Protein AF-A0A256Z4S3-F1 (afdb_monomer_lite)

Foldseek 3Di:
DDDDDDDDPVVVVVVVVVVVVVVVVVVVPPDAAEDEAEAEDAAFKKKKKWKPDQFPDKDKDKDFPDPPFDKDKDWDSFDQDPVPGGTIMIIIHGNDAGKMKMKMKGFFQAKMKMWIWIQDPDDDCVRLDPPWDDDPRIITSDDIDIDGGGIHIYIYMYGYDYDPDPDPPLQDFDPVLNVVLCVLLVVLVVVLVVLVVVQVVCCVVPPDDPVSVVVSVVSVVVSVVVSVVSSCCRRPPVRPPD

pLDDT: mean 81.29, std 15.09, range [33.88, 95.38]

Sequence (242 aa):
MVGELGVRVTRKRSKQRKGFIRELRKRLIAKPHSTLITFDVAEGDIFIIYIRPVLERVSVDCKPLVRGNPYDLSISTNYTDNFYGETTVIWMKPGAQGKYNLTITFETNEAWDYILGVYSRNVNMSLYGKNAKVYGRFIELQRPYTRTSGNWTINIVLDSHGEPLPAFVINLPTPLNSVLLATVTGLVTYFNIFILLDTYFKNLKETVSNKRWLFCGITMLASALMIYELYIFTVFTLSGGG

Secondary structure (DSSP, 8-state):
------SHHHHHHHHHHHHHHHHHHHHHH---EEEEEEEEEETT-EEEEEEESPPSSEEEEEEESSTT--EEEEEEEEEEETTTEEEEEEEEEESSSEEEEEEEEEEESS-EEEEEEEE-SS--HHHH-TT-EEETTEEEEEEEEEE-SEEEEEEEEEEEEPPP-------PPPHHHHHHHHHHHHHHHHHHHHHHHHHHHHHHHS---HHHHHHHHHHHHHHHHHHHHHHHIIIIISTT--

Structure (mmCIF, N/CA/C/O backbone):
data_AF-A0A256Z4S3-F1
#
_entry.id   AF-A0A256Z4S3-F1
#
loop_
_atom_site.group_PDB
_atom_site.id
_atom_site.type_symbol
_atom_site.label_atom_id
_atom_site.label_alt_id
_atom_site.label_comp_id
_atom_site.label_asym_id
_atom_site.label_entity_id
_atom_site.label_seq_id
_atom_site.pdbx_PDB_ins_code
_atom_site.Cartn_x
_atom_site.Cartn_y
_atom_site.Cartn_z
_atom_site.occupancy
_atom_site.B_iso_or_equiv
_atom_site.auth_seq_id
_atom_site.auth_comp_id
_atom_site.auth_asym_id
_atom_site.auth_atom_id
_atom_site.pdbx_PDB_model_num
ATOM 1 N N . MET A 1 1 ? 65.434 -22.667 -60.255 1.00 38.25 1 MET A N 1
ATOM 2 C CA . MET A 1 1 ? 65.457 -21.993 -58.939 1.00 38.25 1 MET A CA 1
ATOM 3 C C . MET A 1 1 ? 64.134 -21.279 -58.759 1.00 38.25 1 MET A C 1
ATOM 5 O O . MET A 1 1 ? 63.730 -20.530 -59.634 1.00 38.25 1 MET A O 1
ATOM 9 N N . VAL A 1 2 ? 63.430 -21.649 -57.695 1.00 43.66 2 VAL A N 1
ATOM 10 C CA . VAL A 1 2 ? 62.051 -21.275 -57.366 1.00 43.66 2 VAL A CA 1
ATOM 11 C C . VAL A 1 2 ? 62.085 -20.150 -56.337 1.00 43.66 2 VAL A C 1
ATOM 13 O O . VAL A 1 2 ? 62.883 -20.227 -55.408 1.00 43.66 2 VAL A O 1
ATOM 16 N N . GLY A 1 3 ? 61.169 -19.186 -56.443 1.00 40.28 3 GLY A N 1
ATOM 17 C CA . GLY A 1 3 ? 60.733 -18.404 -55.286 1.00 40.28 3 GLY A CA 1
ATOM 18 C C . GLY A 1 3 ? 60.339 -16.971 -55.612 1.00 40.28 3 GLY A C 1
ATOM 19 O O . GLY A 1 3 ? 61.207 -16.154 -55.862 1.00 40.28 3 GLY A O 1
ATOM 20 N N . GLU A 1 4 ? 59.034 -16.683 -55.585 1.00 45.97 4 GLU A N 1
ATOM 21 C CA . GLU A 1 4 ? 58.428 -15.651 -54.722 1.00 45.97 4 GLU A CA 1
ATOM 22 C C . GLU A 1 4 ? 56.942 -15.463 -55.081 1.00 45.97 4 GLU A C 1
ATOM 24 O O . GLU A 1 4 ? 56.540 -14.618 -55.874 1.00 45.97 4 GLU A O 1
ATOM 29 N N . LEU A 1 5 ? 56.086 -16.284 -54.470 1.00 50.25 5 LEU A N 1
ATOM 30 C CA . LEU A 1 5 ? 54.630 -16.151 -54.535 1.00 50.25 5 LEU A CA 1
ATOM 31 C C . LEU A 1 5 ? 54.080 -16.514 -53.154 1.00 50.25 5 LEU A C 1
ATOM 33 O O . LEU A 1 5 ? 53.706 -17.652 -52.897 1.00 50.25 5 LEU A O 1
ATOM 37 N N . GLY A 1 6 ? 54.118 -15.570 -52.207 1.00 53.06 6 GLY A N 1
ATOM 38 C CA . GLY A 1 6 ? 53.813 -15.953 -50.826 1.00 53.06 6 GLY A CA 1
ATOM 39 C C . GLY A 1 6 ? 53.693 -14.862 -49.772 1.00 53.06 6 GLY A C 1
ATOM 40 O O . GLY A 1 6 ? 54.102 -15.114 -48.651 1.00 53.06 6 GLY A O 1
ATOM 41 N N . VAL A 1 7 ? 53.151 -13.664 -50.048 1.00 51.06 7 VAL A N 1
ATOM 42 C CA . VAL A 1 7 ? 52.969 -12.664 -48.957 1.00 51.06 7 VAL A CA 1
ATOM 43 C C . VAL A 1 7 ? 51.623 -11.911 -48.961 1.00 51.06 7 VAL A C 1
ATOM 45 O O . VAL A 1 7 ? 51.269 -11.256 -47.981 1.00 51.06 7 VAL A O 1
ATOM 48 N N . ARG A 1 8 ? 50.772 -12.023 -49.993 1.00 47.19 8 ARG A N 1
ATOM 49 C CA . ARG A 1 8 ? 49.520 -11.224 -50.044 1.00 47.19 8 ARG A CA 1
ATOM 50 C C . ARG A 1 8 ? 48.314 -11.795 -49.284 1.00 47.19 8 ARG A C 1
ATOM 52 O O . ARG A 1 8 ? 47.401 -11.032 -48.969 1.00 47.19 8 ARG A O 1
ATOM 59 N N . VAL A 1 9 ? 48.293 -13.083 -48.939 1.00 49.56 9 VAL A N 1
ATOM 60 C CA . VAL A 1 9 ? 47.096 -13.735 -48.357 1.00 49.56 9 VAL A CA 1
ATOM 61 C C . VAL A 1 9 ? 46.969 -13.514 -46.837 1.00 49.56 9 VAL A C 1
ATOM 63 O O . VAL A 1 9 ? 45.863 -13.400 -46.303 1.00 49.56 9 VAL A O 1
ATOM 66 N N . THR A 1 10 ? 48.078 -13.349 -46.116 1.00 48.66 10 THR A N 1
ATOM 67 C CA . THR A 1 10 ? 48.110 -13.238 -44.643 1.00 48.66 10 THR A CA 1
ATOM 68 C C . THR A 1 10 ? 47.669 -11.871 -44.106 1.00 48.66 10 THR A C 1
ATOM 70 O O . THR A 1 10 ? 47.029 -11.795 -43.052 1.00 48.66 10 THR A O 1
ATOM 73 N N . ARG A 1 11 ? 47.914 -10.774 -44.839 1.00 50.69 11 ARG A N 1
ATOM 74 C CA . ARG A 1 11 ? 47.519 -9.415 -44.402 1.00 50.69 11 ARG A CA 1
ATOM 75 C C . ARG A 1 11 ? 46.000 -9.209 -44.349 1.00 50.69 11 ARG A C 1
ATOM 77 O O . ARG A 1 11 ? 45.520 -8.513 -43.454 1.00 50.69 11 ARG A O 1
ATOM 84 N N . LYS A 1 12 ? 45.234 -9.829 -45.255 1.00 51.22 12 LYS A N 1
ATOM 85 C CA . LYS A 1 12 ? 43.767 -9.666 -45.322 1.00 51.22 12 LYS A CA 1
ATOM 86 C C . LYS A 1 12 ? 43.062 -10.351 -44.140 1.00 51.22 12 LYS A C 1
ATOM 88 O O . LYS A 1 12 ? 42.241 -9.720 -43.478 1.00 51.22 12 LYS A O 1
ATOM 93 N N . ARG A 1 13 ? 43.473 -11.581 -43.791 1.00 52.59 13 ARG A N 1
ATOM 94 C CA . ARG A 1 13 ? 42.959 -12.323 -42.617 1.00 52.59 13 ARG A CA 1
ATOM 95 C C . ARG A 1 13 ? 43.279 -11.633 -41.287 1.00 52.59 13 ARG A C 1
ATOM 97 O O . ARG A 1 13 ? 42.427 -11.584 -40.406 1.00 52.59 13 ARG A O 1
ATOM 104 N N . SER A 1 14 ? 44.472 -11.049 -41.156 1.00 55.06 14 SER A N 1
ATOM 105 C CA . SER A 1 14 ? 44.891 -10.288 -39.965 1.00 55.06 14 SER A CA 1
ATOM 106 C C . SER A 1 14 ? 44.007 -9.058 -39.709 1.00 55.06 14 SER A C 1
ATOM 108 O O . SER A 1 14 ? 43.565 -8.823 -38.583 1.00 55.06 14 SER A O 1
ATOM 110 N N . LYS A 1 15 ? 43.677 -8.303 -40.764 1.00 57.69 15 LYS A N 1
ATOM 111 C CA . LYS A 1 15 ? 42.831 -7.103 -40.666 1.00 57.69 15 LYS A CA 1
ATOM 112 C C . LYS A 1 15 ? 41.382 -7.451 -40.301 1.00 57.69 15 LYS A C 1
ATOM 114 O O . LYS A 1 15 ? 40.785 -6.776 -39.467 1.00 57.69 15 LYS A O 1
ATOM 119 N N . GLN A 1 16 ? 40.856 -8.544 -40.858 1.00 58.44 16 GLN A N 1
ATOM 120 C CA . GLN A 1 16 ? 39.498 -9.025 -40.589 1.00 58.44 16 GLN A CA 1
ATOM 121 C C . GLN A 1 16 ? 39.345 -9.560 -39.151 1.00 58.44 16 GLN A C 1
ATOM 123 O O . GLN A 1 16 ? 38.388 -9.206 -38.465 1.00 58.44 16 GLN A O 1
ATOM 128 N N . ARG A 1 17 ? 40.338 -10.309 -38.639 1.00 58.09 17 ARG A N 1
ATOM 129 C CA . ARG A 1 17 ? 40.376 -10.761 -37.232 1.00 58.09 17 ARG A CA 1
ATOM 130 C C . ARG A 1 17 ? 40.458 -9.597 -36.243 1.00 58.09 17 ARG A C 1
ATOM 132 O O . ARG A 1 17 ? 39.761 -9.609 -35.235 1.00 58.09 17 ARG A O 1
ATOM 139 N N . LYS A 1 18 ? 41.273 -8.576 -36.534 1.00 63.59 18 LYS A N 1
ATOM 140 C CA . LYS A 1 18 ? 41.374 -7.373 -35.688 1.00 63.59 18 LYS A CA 1
ATOM 141 C C . LYS A 1 18 ? 40.072 -6.568 -35.663 1.00 63.59 18 LYS A C 1
ATOM 143 O O . LYS A 1 18 ? 39.711 -6.063 -34.606 1.00 63.59 18 LYS A O 1
ATOM 148 N N . GLY A 1 19 ? 39.358 -6.483 -36.788 1.00 65.69 19 GLY A N 1
ATOM 149 C CA . GLY A 1 19 ? 38.029 -5.864 -36.853 1.00 65.69 19 GLY A CA 1
ATOM 150 C C . GLY A 1 19 ? 36.999 -6.608 -36.002 1.00 65.69 19 GLY A C 1
ATOM 151 O O . GLY A 1 19 ? 36.326 -5.992 -35.184 1.00 65.69 19 GLY A O 1
ATOM 152 N N . PHE A 1 20 ? 36.953 -7.938 -36.114 1.00 64.31 20 PHE A N 1
ATOM 153 C CA . PHE A 1 20 ? 36.036 -8.782 -35.342 1.00 64.31 20 PHE A CA 1
ATOM 154 C C . PHE A 1 20 ? 36.298 -8.720 -33.829 1.00 64.31 20 PHE A C 1
ATOM 156 O O . PHE A 1 20 ? 35.367 -8.548 -33.049 1.00 64.31 20 PHE A O 1
ATOM 163 N N . ILE A 1 21 ? 37.568 -8.770 -33.409 1.00 65.12 21 ILE A N 1
ATOM 164 C CA . ILE A 1 21 ? 37.949 -8.630 -31.994 1.00 65.12 21 ILE A CA 1
ATOM 165 C C . ILE A 1 21 ? 37.588 -7.239 -31.468 1.00 65.12 21 ILE A C 1
ATOM 167 O O . ILE A 1 21 ? 37.118 -7.120 -30.342 1.00 65.12 21 ILE A O 1
ATOM 171 N N . ARG A 1 22 ? 37.771 -6.181 -32.268 1.00 61.91 22 ARG A N 1
ATOM 172 C CA . ARG A 1 22 ? 37.401 -4.815 -31.872 1.00 61.91 22 ARG A CA 1
ATOM 173 C C . ARG A 1 22 ? 35.891 -4.672 -31.679 1.00 61.91 22 ARG A C 1
ATOM 175 O O . ARG A 1 22 ? 35.484 -4.012 -30.729 1.00 61.91 22 ARG A O 1
ATOM 182 N N . GLU A 1 23 ? 35.084 -5.331 -32.505 1.00 61.38 23 GLU A N 1
ATOM 183 C CA . GLU A 1 23 ? 33.622 -5.280 -32.404 1.00 61.38 23 GLU A CA 1
ATOM 184 C C . GLU A 1 23 ? 33.067 -6.158 -31.279 1.00 61.38 23 GLU A C 1
ATOM 186 O O . GLU A 1 23 ? 32.179 -5.722 -30.550 1.00 61.38 23 GLU A O 1
ATOM 191 N N . LEU A 1 24 ? 33.669 -7.325 -31.033 1.00 55.56 24 LEU A N 1
ATOM 192 C CA . LEU A 1 24 ? 33.437 -8.108 -29.814 1.00 55.56 24 LEU A CA 1
ATOM 193 C C . LEU A 1 24 ? 33.784 -7.303 -28.562 1.00 55.56 24 LEU A C 1
ATOM 195 O O . LEU A 1 24 ? 33.016 -7.295 -27.608 1.00 55.56 24 LEU A O 1
ATOM 199 N N . ARG A 1 25 ? 34.906 -6.575 -28.577 1.00 52.75 25 ARG A N 1
ATOM 200 C CA . ARG A 1 25 ? 35.316 -5.725 -27.455 1.00 52.75 25 ARG A CA 1
ATOM 201 C C . ARG A 1 25 ? 34.355 -4.558 -27.243 1.00 52.75 25 ARG A C 1
ATOM 203 O O . ARG A 1 25 ? 34.074 -4.234 -26.101 1.00 52.75 25 ARG A O 1
ATOM 210 N N . LYS A 1 26 ? 33.820 -3.949 -28.306 1.00 55.88 26 LYS A N 1
ATOM 211 C CA . LYS A 1 26 ? 32.769 -2.923 -28.182 1.00 55.88 26 LYS A CA 1
ATOM 212 C C . LYS A 1 26 ? 31.473 -3.493 -27.605 1.00 55.88 26 LYS A C 1
ATOM 214 O O . LYS A 1 26 ? 30.891 -2.852 -26.741 1.00 55.88 26 LYS A O 1
ATOM 219 N N . ARG A 1 27 ? 31.056 -4.694 -28.025 1.00 53.19 27 ARG A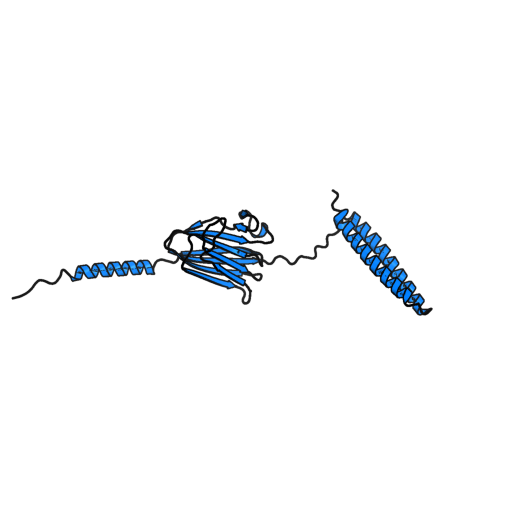 N 1
ATOM 220 C CA . ARG A 1 27 ? 29.878 -5.382 -27.462 1.00 53.19 27 ARG A CA 1
ATOM 221 C C . ARG A 1 27 ? 30.080 -5.791 -25.998 1.00 53.19 27 ARG A C 1
ATOM 223 O O . ARG A 1 27 ? 29.159 -5.662 -25.211 1.00 53.19 27 ARG A O 1
ATOM 230 N N . LEU A 1 28 ? 31.292 -6.206 -25.622 1.00 51.59 28 LEU A N 1
ATOM 231 C CA . LEU A 1 28 ? 31.665 -6.553 -24.242 1.00 51.59 28 LEU A CA 1
ATOM 232 C C . LEU A 1 28 ? 31.891 -5.330 -23.328 1.00 51.59 28 LEU A C 1
ATOM 234 O O . LEU A 1 28 ? 31.880 -5.485 -22.113 1.00 51.59 28 LEU A O 1
ATOM 238 N N . ILE A 1 29 ? 32.122 -4.134 -23.888 1.00 48.72 29 ILE A N 1
ATOM 239 C CA . ILE A 1 29 ? 32.370 -2.881 -23.140 1.00 48.72 29 ILE A CA 1
ATOM 240 C C . ILE A 1 29 ? 31.141 -1.954 -23.137 1.00 48.72 29 ILE A C 1
ATOM 242 O O . ILE A 1 29 ? 31.159 -0.923 -22.465 1.00 48.72 29 ILE A O 1
ATOM 246 N N . ALA A 1 30 ? 30.056 -2.297 -23.839 1.00 49.00 30 ALA A N 1
ATOM 247 C CA . ALA A 1 30 ? 28.799 -1.567 -23.717 1.00 49.00 30 ALA A CA 1
ATOM 248 C C . ALA A 1 30 ? 28.339 -1.625 -22.251 1.00 49.00 30 ALA A C 1
ATOM 250 O O . ALA A 1 30 ? 27.893 -2.664 -21.766 1.00 49.00 30 ALA A O 1
ATOM 251 N N . LYS A 1 31 ? 28.535 -0.521 -21.516 1.00 49.44 31 LYS A N 1
ATOM 252 C CA . LYS A 1 31 ? 28.104 -0.417 -20.123 1.00 49.44 31 LYS A CA 1
ATOM 253 C C . LYS A 1 31 ? 26.581 -0.565 -20.104 1.00 49.44 31 LYS A C 1
ATOM 255 O O . LYS A 1 31 ? 25.926 0.175 -20.838 1.00 49.44 31 LYS A O 1
ATOM 260 N N . PRO A 1 32 ? 26.023 -1.480 -19.296 1.00 59.81 32 PRO A N 1
ATOM 261 C CA . PRO A 1 32 ? 24.581 -1.575 -19.147 1.00 59.81 32 PRO A CA 1
ATOM 262 C C . PRO A 1 32 ? 24.054 -0.241 -18.625 1.00 59.81 32 PRO A C 1
ATOM 264 O O . PRO A 1 32 ? 24.660 0.381 -17.745 1.00 59.81 32 PRO A O 1
ATOM 267 N N . HIS A 1 33 ? 22.943 0.214 -19.190 1.00 70.19 33 HIS A N 1
ATOM 268 C CA . HIS A 1 33 ? 22.301 1.425 -18.718 1.00 70.19 33 HIS A CA 1
ATOM 269 C C . HIS A 1 33 ? 21.583 1.108 -17.405 1.00 70.19 33 HIS A C 1
ATOM 271 O O . HIS A 1 33 ? 20.642 0.314 -17.388 1.00 70.19 33 HIS A O 1
ATOM 277 N N . SER A 1 34 ? 22.039 1.708 -16.304 1.00 69.31 34 SER A N 1
ATOM 278 C CA . SER A 1 34 ? 21.426 1.550 -14.987 1.00 69.31 34 SER A CA 1
ATOM 279 C C . SER A 1 34 ? 20.710 2.823 -14.550 1.00 69.31 34 SER A C 1
ATOM 281 O O . SER A 1 34 ? 21.240 3.926 -14.673 1.00 69.31 34 SER A O 1
ATOM 283 N N . THR A 1 35 ? 19.487 2.675 -14.044 1.00 75.25 35 THR A N 1
ATOM 284 C CA . THR A 1 35 ? 18.714 3.777 -13.451 1.00 75.25 35 THR A CA 1
ATOM 285 C C . THR A 1 35 ? 18.268 3.362 -12.056 1.00 75.25 35 THR A C 1
ATOM 287 O O . THR A 1 35 ? 17.772 2.251 -11.898 1.00 75.25 35 THR A O 1
ATOM 290 N N . LEU A 1 36 ? 18.461 4.227 -11.057 1.00 78.56 36 LEU A N 1
ATOM 291 C CA . LEU A 1 36 ? 17.935 4.050 -9.701 1.00 78.56 36 LEU A CA 1
ATOM 292 C C . LEU A 1 36 ? 16.856 5.106 -9.454 1.00 78.56 36 LEU A C 1
ATOM 294 O O . LEU A 1 36 ? 17.125 6.293 -9.633 1.00 78.56 36 LEU A O 1
ATOM 298 N N . ILE A 1 37 ? 15.659 4.679 -9.058 1.00 84.44 37 ILE A N 1
ATOM 299 C CA . ILE A 1 37 ? 14.522 5.563 -8.773 1.00 84.44 37 ILE A CA 1
ATOM 300 C C . ILE A 1 37 ? 13.889 5.141 -7.449 1.00 84.44 37 ILE A C 1
ATOM 302 O O . ILE A 1 37 ? 13.834 3.951 -7.155 1.00 84.44 37 ILE A O 1
ATOM 306 N N . THR A 1 38 ? 13.405 6.098 -6.664 1.00 86.88 38 THR A N 1
ATOM 307 C CA . THR A 1 38 ? 12.719 5.834 -5.394 1.00 86.88 38 THR A CA 1
ATOM 308 C C . THR A 1 38 ? 11.308 6.405 -5.447 1.00 86.88 38 THR A C 1
ATOM 310 O O . THR A 1 38 ? 11.141 7.539 -5.895 1.00 86.88 38 THR A O 1
ATOM 313 N N . PHE A 1 39 ? 10.317 5.641 -4.984 1.00 88.69 39 PHE A N 1
ATOM 314 C CA . PHE A 1 39 ? 8.921 6.072 -4.882 1.00 88.69 39 PHE A CA 1
ATOM 315 C C . PHE A 1 39 ? 8.319 5.693 -3.535 1.00 88.69 39 PHE A C 1
ATOM 317 O O . PHE A 1 39 ? 8.564 4.597 -3.034 1.00 88.69 39 PHE A O 1
ATOM 324 N N . ASP A 1 40 ? 7.482 6.579 -3.006 1.00 88.88 40 ASP A N 1
ATOM 325 C CA . ASP A 1 40 ? 6.620 6.292 -1.866 1.00 88.88 40 ASP A CA 1
ATOM 326 C C . ASP A 1 40 ? 5.340 5.598 -2.347 1.00 88.88 40 ASP A C 1
ATOM 328 O O . ASP A 1 40 ? 4.717 6.023 -3.325 1.00 88.88 40 ASP A O 1
ATOM 332 N N . VAL A 1 41 ? 4.959 4.509 -1.678 1.00 89.25 41 VAL A N 1
ATOM 333 C CA . VAL A 1 41 ? 3.769 3.705 -2.001 1.00 89.25 41 VAL A CA 1
ATOM 334 C C . VAL A 1 41 ? 3.039 3.336 -0.714 1.00 89.25 41 VAL A C 1
ATOM 336 O O . VAL A 1 41 ? 3.670 3.121 0.317 1.00 89.25 41 VAL A O 1
ATOM 339 N N . ALA A 1 42 ? 1.708 3.282 -0.737 1.00 87.81 42 ALA A N 1
ATOM 340 C CA . ALA A 1 42 ? 0.954 2.803 0.417 1.00 87.81 42 ALA A CA 1
ATOM 341 C C . ALA A 1 42 ? 1.004 1.269 0.514 1.00 87.81 42 ALA A C 1
ATOM 343 O O . ALA A 1 42 ? 1.025 0.556 -0.491 1.00 87.81 42 ALA A O 1
ATOM 344 N N . GLU A 1 43 ? 0.995 0.746 1.735 1.00 87.31 43 GLU A N 1
ATOM 345 C CA . GLU A 1 43 ? 0.889 -0.686 1.994 1.00 87.31 43 GLU A CA 1
ATOM 346 C C . GLU A 1 43 ? -0.377 -1.258 1.338 1.00 87.31 43 GLU A C 1
ATOM 348 O O . GLU A 1 43 ? -1.487 -0.771 1.543 1.00 87.31 43 GLU A O 1
ATOM 353 N 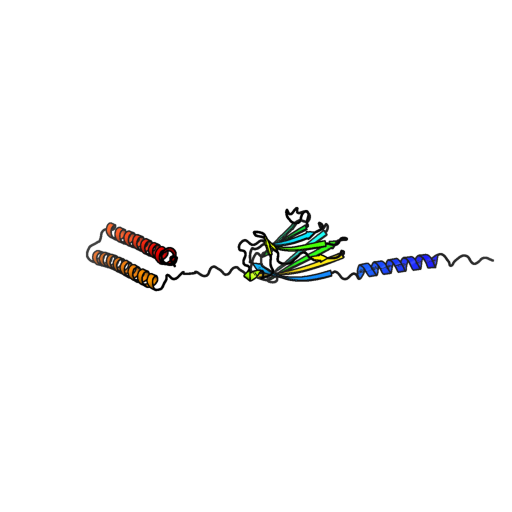N . GLY A 1 44 ? -0.210 -2.310 0.533 1.00 85.56 44 GLY A N 1
ATOM 354 C CA . GLY A 1 44 ? -1.313 -2.960 -0.170 1.00 85.56 44 GLY A CA 1
ATOM 355 C C . GLY A 1 44 ? -1.753 -2.294 -1.480 1.00 85.56 44 GLY A C 1
ATOM 356 O O . GLY A 1 44 ? -2.556 -2.903 -2.198 1.00 85.56 44 GLY A O 1
ATOM 357 N N . ASP A 1 45 ? -1.215 -1.125 -1.832 1.00 91.25 45 ASP A N 1
ATOM 358 C CA . ASP A 1 45 ? -1.381 -0.546 -3.166 1.00 91.25 45 ASP A CA 1
ATOM 359 C C . ASP A 1 45 ? -0.504 -1.279 -4.194 1.00 91.25 45 ASP A C 1
ATOM 361 O O . ASP A 1 45 ? 0.519 -1.889 -3.871 1.00 91.25 45 ASP A O 1
ATOM 365 N N . ILE A 1 46 ? -0.927 -1.257 -5.460 1.00 93.62 46 ILE A N 1
ATOM 366 C CA . ILE A 1 46 ? -0.246 -1.989 -6.536 1.00 93.62 46 ILE A CA 1
ATOM 367 C C . ILE A 1 46 ? 0.586 -1.003 -7.343 1.00 93.62 46 ILE A C 1
ATOM 369 O O . ILE A 1 46 ? 0.044 -0.194 -8.098 1.00 93.62 46 ILE A O 1
ATOM 373 N N . PHE A 1 47 ? 1.905 -1.101 -7.227 1.00 94.06 47 PHE A N 1
ATOM 374 C CA . PHE A 1 47 ? 2.827 -0.417 -8.119 1.00 94.06 47 PHE A CA 1
ATOM 375 C C . PHE A 1 47 ? 2.842 -1.112 -9.479 1.00 94.06 47 PHE A C 1
ATOM 377 O O . PHE A 1 47 ? 2.903 -2.341 -9.567 1.00 94.06 47 PHE A O 1
ATOM 384 N N . ILE A 1 48 ? 2.773 -0.324 -10.547 1.00 93.25 48 ILE A N 1
ATOM 385 C CA . ILE A 1 48 ? 2.675 -0.825 -11.912 1.00 93.25 48 ILE A CA 1
ATOM 386 C C . ILE A 1 48 ? 3.628 -0.084 -12.841 1.00 93.25 48 ILE A C 1
ATOM 388 O O . ILE A 1 48 ? 3.802 1.136 -12.766 1.00 93.25 48 ILE A O 1
ATOM 392 N N . ILE A 1 49 ? 4.227 -0.852 -13.743 1.00 93.00 49 ILE A N 1
ATOM 393 C CA . ILE A 1 49 ? 5.106 -0.360 -14.794 1.00 93.00 49 ILE A CA 1
ATOM 394 C C . ILE A 1 49 ? 4.563 -0.853 -16.121 1.00 93.00 49 ILE A C 1
ATOM 396 O O . ILE A 1 49 ? 4.445 -2.061 -16.318 1.00 93.00 49 ILE A O 1
ATOM 400 N N . TYR A 1 50 ? 4.285 0.076 -17.026 1.00 92.25 50 TYR A N 1
ATOM 401 C CA . TYR A 1 50 ? 3.971 -0.215 -18.420 1.00 92.25 50 TYR A CA 1
ATOM 402 C C . TYR A 1 50 ? 5.209 0.065 -19.262 1.00 92.25 50 TYR A C 1
ATOM 404 O O . TYR A 1 50 ? 5.779 1.146 -19.133 1.00 92.25 50 TYR A O 1
ATOM 412 N N . ILE A 1 51 ? 5.627 -0.877 -20.106 1.00 92.00 51 ILE A N 1
ATOM 413 C CA . ILE A 1 51 ? 6.773 -0.734 -21.015 1.00 92.00 51 ILE A CA 1
ATOM 414 C C . ILE A 1 51 ? 6.338 -1.046 -22.446 1.00 92.00 51 ILE A C 1
ATOM 416 O O . ILE A 1 51 ? 5.708 -2.076 -22.704 1.00 92.00 51 ILE A O 1
ATOM 420 N N . ARG A 1 52 ? 6.674 -0.163 -23.385 1.00 90.62 52 ARG A N 1
ATOM 421 C CA . ARG A 1 52 ? 6.371 -0.311 -24.812 1.00 90.62 52 ARG A CA 1
ATOM 422 C C . ARG A 1 52 ? 7.643 -0.093 -25.641 1.00 90.62 52 ARG A C 1
ATOM 424 O O . ARG A 1 52 ? 8.354 0.861 -25.348 1.00 90.62 52 ARG A O 1
ATOM 431 N N . PRO A 1 53 ? 7.930 -0.892 -26.683 1.00 90.62 53 PRO A N 1
ATOM 432 C CA . PRO A 1 53 ? 7.152 -2.031 -27.187 1.00 90.62 53 PRO A CA 1
ATOM 433 C C . PRO A 1 53 ? 7.181 -3.248 -26.249 1.00 90.62 53 PRO A C 1
ATOM 435 O O . PRO A 1 53 ? 7.875 -3.243 -25.233 1.00 90.62 53 PRO A O 1
ATOM 438 N N . VAL A 1 54 ? 6.393 -4.277 -26.585 1.00 91.94 54 VAL A N 1
ATOM 439 C CA . VAL A 1 54 ? 6.392 -5.570 -25.884 1.00 91.94 54 VAL A CA 1
ATOM 440 C C . VAL A 1 54 ? 7.811 -6.137 -25.843 1.00 91.94 54 VAL A C 1
ATOM 442 O O . VAL A 1 54 ? 8.486 -6.249 -26.864 1.00 91.94 54 VAL A O 1
ATOM 445 N N . LEU A 1 55 ? 8.260 -6.494 -24.643 1.00 91.12 55 LEU A N 1
ATOM 446 C CA . LEU A 1 55 ? 9.583 -7.043 -24.401 1.00 91.12 55 LEU A CA 1
ATOM 447 C C . LEU A 1 55 ? 9.541 -8.573 -24.439 1.00 91.12 55 LEU A C 1
ATOM 449 O O . LEU A 1 55 ? 8.752 -9.207 -23.741 1.00 91.12 55 LEU A O 1
ATOM 453 N N . GLU A 1 56 ? 10.445 -9.177 -25.209 1.00 85.50 56 GLU A N 1
ATOM 454 C CA . GLU A 1 56 ? 10.538 -10.639 -25.318 1.00 85.50 56 GLU A CA 1
ATOM 455 C C . GLU A 1 56 ? 11.245 -11.281 -24.117 1.00 85.50 56 GLU A C 1
ATOM 457 O O . GLU A 1 56 ? 10.911 -12.391 -23.702 1.00 85.50 56 GLU A O 1
ATOM 462 N N . ARG A 1 57 ? 12.263 -10.602 -23.573 1.00 88.62 57 ARG A N 1
ATOM 463 C CA . ARG A 1 57 ? 13.136 -11.122 -22.513 1.00 88.62 57 ARG A CA 1
ATOM 464 C C . ARG A 1 57 ? 13.259 -10.111 -21.386 1.00 88.62 57 ARG A C 1
ATOM 466 O O . ARG A 1 57 ? 14.153 -9.268 -21.390 1.00 88.62 57 ARG A O 1
ATOM 473 N N . VAL A 1 58 ? 12.360 -10.232 -20.418 1.00 92.44 58 VAL A N 1
ATOM 474 C CA . VAL A 1 58 ? 12.395 -9.486 -19.159 1.00 92.44 58 VAL A CA 1
ATOM 475 C C . VAL A 1 58 ? 12.674 -10.442 -18.011 1.00 92.44 58 VAL A C 1
ATOM 477 O O . VAL A 1 58 ? 12.064 -11.503 -17.904 1.00 92.44 58 VAL A O 1
ATOM 480 N N . SER A 1 59 ? 13.560 -10.022 -17.118 1.00 93.75 59 SER A N 1
ATOM 481 C CA . SER A 1 59 ? 13.721 -10.602 -15.793 1.00 93.75 59 SER A CA 1
ATOM 482 C C . SER A 1 59 ? 13.362 -9.548 -14.757 1.00 93.75 59 SER A C 1
ATOM 484 O O . SER A 1 59 ? 13.818 -8.408 -14.836 1.00 93.75 59 SER A O 1
ATOM 486 N N . VAL A 1 60 ? 12.558 -9.938 -13.773 1.00 94.25 60 VAL A N 1
ATOM 487 C CA . VAL A 1 60 ? 12.169 -9.076 -12.657 1.00 94.25 60 VAL A CA 1
ATOM 488 C C . VAL A 1 60 ? 12.476 -9.799 -11.360 1.00 94.25 60 VAL A C 1
ATOM 490 O O . VAL A 1 60 ? 12.106 -10.956 -11.191 1.00 94.25 60 VAL A O 1
ATOM 493 N N . ASP A 1 61 ? 13.156 -9.108 -10.458 1.00 94.25 61 ASP A N 1
ATOM 494 C CA . ASP A 1 61 ? 13.479 -9.578 -9.117 1.00 94.25 61 ASP A CA 1
ATOM 495 C C . ASP A 1 61 ? 13.029 -8.526 -8.106 1.00 94.25 61 ASP A C 1
ATOM 497 O O . ASP A 1 61 ? 13.169 -7.327 -8.343 1.00 94.25 61 ASP A O 1
ATOM 501 N N . CYS A 1 62 ? 12.495 -8.966 -6.973 1.00 92.06 62 CYS A N 1
ATOM 502 C CA . CYS A 1 62 ? 12.107 -8.085 -5.881 1.00 92.06 62 CYS A CA 1
ATOM 503 C C . CYS A 1 62 ? 12.739 -8.587 -4.588 1.00 92.06 62 CYS A C 1
ATOM 505 O O . CYS A 1 62 ? 12.549 -9.734 -4.177 1.00 92.06 62 CYS A O 1
ATOM 507 N N . LYS A 1 63 ? 13.487 -7.709 -3.924 1.00 92.75 63 LYS A N 1
ATOM 508 C CA . LYS A 1 63 ? 14.128 -8.003 -2.645 1.00 92.75 63 LYS A CA 1
ATOM 509 C C . LYS A 1 63 ? 13.634 -7.032 -1.582 1.00 92.75 63 LYS A C 1
ATOM 511 O O . LYS A 1 63 ? 13.986 -5.850 -1.644 1.00 92.75 63 LYS A O 1
ATOM 516 N N . PRO A 1 64 ? 12.854 -7.496 -0.591 1.00 90.62 64 PRO A N 1
ATOM 517 C CA . PRO A 1 64 ? 12.567 -6.678 0.572 1.00 90.62 64 PRO A CA 1
ATOM 518 C C . PRO A 1 64 ? 13.869 -6.438 1.342 1.00 90.62 64 PRO A C 1
ATOM 520 O O . PRO A 1 64 ? 14.654 -7.360 1.576 1.00 90.62 64 PRO A O 1
ATOM 523 N N . LEU A 1 65 ? 14.112 -5.188 1.726 1.00 87.62 65 LEU A N 1
ATOM 524 C CA . LEU A 1 65 ? 15.290 -4.804 2.509 1.00 87.62 65 LEU A CA 1
ATOM 525 C C . LEU A 1 65 ? 15.168 -5.256 3.969 1.00 87.62 65 LEU A C 1
ATOM 527 O O . LEU A 1 65 ? 16.178 -5.509 4.622 1.00 87.62 65 LEU A O 1
ATOM 531 N N . VAL A 1 66 ? 13.937 -5.408 4.461 1.00 84.06 66 VAL A N 1
ATOM 532 C CA . VAL A 1 66 ? 13.636 -6.045 5.745 1.00 84.06 66 VAL A CA 1
ATOM 533 C C . VAL A 1 66 ? 13.291 -7.509 5.493 1.00 84.06 66 VAL A C 1
ATOM 535 O O . VAL A 1 66 ? 12.378 -7.836 4.734 1.00 84.06 66 VAL A O 1
ATOM 538 N N . ARG A 1 67 ? 14.051 -8.417 6.108 1.00 81.25 67 ARG A N 1
ATOM 539 C CA . ARG A 1 67 ? 13.903 -9.855 5.876 1.00 81.25 67 ARG A CA 1
ATOM 540 C C . ARG A 1 67 ? 12.535 -10.343 6.360 1.00 81.25 67 ARG A C 1
ATOM 542 O O . ARG A 1 67 ? 12.187 -10.127 7.513 1.00 81.25 67 ARG A O 1
ATOM 549 N N . GLY A 1 68 ? 11.822 -11.066 5.498 1.00 80.69 68 GLY A N 1
ATOM 550 C CA . GLY A 1 68 ? 10.527 -11.674 5.824 1.00 80.69 68 GLY A CA 1
ATOM 551 C C . GLY A 1 68 ? 9.311 -10.837 5.431 1.00 80.69 68 GLY A C 1
ATOM 552 O O . GLY A 1 68 ? 8.197 -11.340 5.534 1.00 80.69 68 GLY A O 1
ATOM 553 N N . ASN A 1 69 ? 9.504 -9.613 4.932 1.00 89.31 69 ASN A N 1
ATOM 554 C CA . ASN A 1 69 ? 8.398 -8.812 4.422 1.00 89.31 69 ASN A CA 1
ATOM 555 C C . ASN A 1 69 ? 7.752 -9.481 3.191 1.00 89.31 69 ASN A C 1
ATOM 557 O O . ASN A 1 69 ? 8.465 -9.777 2.223 1.00 89.31 69 ASN A O 1
ATOM 561 N N . PRO A 1 70 ? 6.426 -9.710 3.203 1.00 91.81 70 PRO A N 1
ATOM 562 C CA . PRO A 1 70 ? 5.718 -10.303 2.079 1.00 91.81 70 PRO A CA 1
ATOM 563 C C . P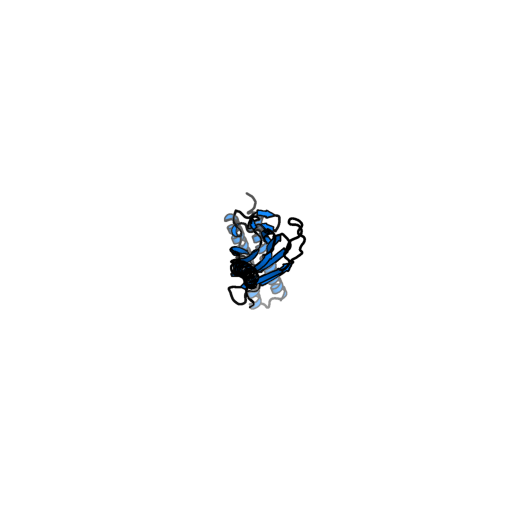RO A 1 70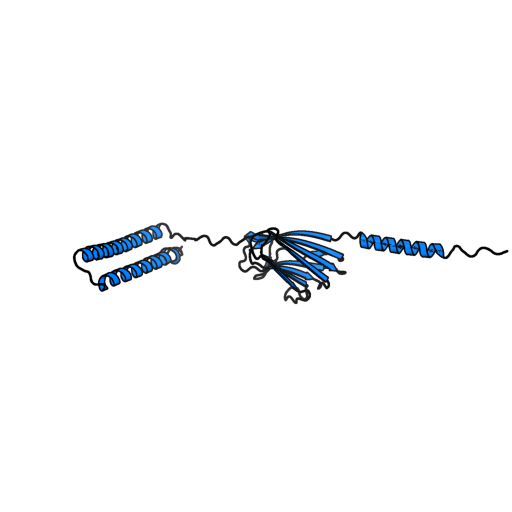 ? 5.564 -9.306 0.926 1.00 91.81 70 PRO A C 1
ATOM 565 O O . PRO A 1 70 ? 5.475 -8.095 1.132 1.00 91.81 70 PRO A O 1
ATOM 568 N N . TYR A 1 71 ? 5.505 -9.823 -0.297 1.00 93.44 71 TYR A N 1
ATOM 569 C CA . TYR A 1 71 ? 5.192 -9.052 -1.495 1.00 93.44 71 TYR A CA 1
ATOM 570 C C . TYR A 1 71 ? 4.582 -9.966 -2.559 1.00 93.44 71 TYR A C 1
ATOM 572 O O . TYR A 1 71 ? 4.917 -11.150 -2.620 1.00 93.44 71 TYR A O 1
ATOM 580 N N . ASP A 1 72 ? 3.754 -9.391 -3.427 1.00 93.94 72 ASP A N 1
ATOM 581 C CA . ASP A 1 72 ? 3.275 -10.054 -4.638 1.00 93.94 72 ASP A CA 1
ATOM 582 C C . ASP A 1 72 ? 3.958 -9.416 -5.850 1.00 93.94 72 ASP A C 1
ATOM 584 O O . ASP A 1 72 ? 3.959 -8.192 -6.002 1.00 93.94 72 ASP A O 1
ATOM 588 N N . LEU A 1 73 ? 4.543 -10.239 -6.718 1.00 95.12 73 LEU A N 1
ATOM 589 C CA . LEU A 1 73 ? 5.178 -9.805 -7.960 1.00 95.12 73 LEU A CA 1
ATOM 590 C C . LEU A 1 73 ? 4.578 -10.586 -9.125 1.00 95.12 73 LEU A C 1
ATOM 592 O O . LEU A 1 73 ? 4.506 -11.813 -9.086 1.00 95.12 73 LEU A O 1
ATOM 596 N N . SER A 1 74 ? 4.172 -9.878 -10.172 1.00 94.44 74 SER A N 1
ATOM 597 C CA . SER A 1 74 ? 3.637 -10.482 -11.386 1.00 94.44 74 SER A CA 1
ATOM 598 C C . SER A 1 74 ? 4.106 -9.723 -12.620 1.00 94.44 74 SER A C 1
ATOM 600 O O . SER A 1 74 ? 4.330 -8.513 -12.587 1.00 94.44 74 SER A O 1
ATOM 602 N N . ILE A 1 75 ? 4.269 -10.456 -13.714 1.00 94.69 75 ILE A N 1
ATOM 603 C CA . ILE A 1 75 ? 4.705 -9.937 -15.002 1.00 94.69 75 ILE A CA 1
ATOM 604 C C . ILE A 1 75 ? 3.822 -10.505 -16.107 1.00 94.69 75 ILE A C 1
ATOM 606 O O . ILE A 1 75 ? 3.555 -11.704 -16.150 1.00 94.69 75 ILE A O 1
ATOM 610 N N . SER A 1 76 ? 3.427 -9.641 -17.036 1.00 92.69 76 SER A N 1
ATOM 611 C CA . SER A 1 76 ? 2.817 -10.028 -18.302 1.00 92.69 76 SER A CA 1
ATOM 612 C C . SER A 1 76 ? 3.531 -9.313 -19.439 1.00 92.69 76 SER A C 1
ATOM 614 O O . SER A 1 76 ? 3.516 -8.089 -19.509 1.00 92.69 76 SER A O 1
ATOM 616 N N . THR A 1 77 ? 4.181 -10.053 -20.333 1.00 90.62 77 THR A N 1
ATOM 617 C CA . THR A 1 77 ? 4.893 -9.454 -21.472 1.00 90.62 77 THR A CA 1
ATOM 618 C C . THR A 1 77 ? 3.950 -9.019 -22.586 1.00 90.62 77 THR A C 1
ATOM 620 O O . THR A 1 77 ? 4.249 -8.043 -23.265 1.00 90.62 77 THR A O 1
ATOM 623 N N . ASN A 1 78 ? 2.803 -9.684 -22.726 1.00 90.00 78 ASN A N 1
ATOM 624 C CA . ASN A 1 78 ? 1.793 -9.402 -23.739 1.00 90.00 78 ASN A CA 1
ATOM 625 C C . ASN A 1 78 ? 0.462 -9.029 -23.074 1.00 90.00 78 ASN A C 1
ATOM 627 O O . ASN A 1 78 ? -0.472 -9.831 -23.013 1.00 90.00 78 ASN A O 1
ATOM 631 N N . TYR A 1 79 ? 0.413 -7.834 -22.493 1.00 90.44 79 TYR A N 1
ATOM 632 C CA . TYR A 1 79 ? -0.791 -7.277 -21.892 1.00 90.44 79 TYR A CA 1
ATOM 633 C C . TYR A 1 79 ? -1.374 -6.204 -22.807 1.00 90.44 79 TYR A C 1
ATOM 635 O O . TYR A 1 79 ? -0.651 -5.345 -23.310 1.00 90.44 79 TYR A O 1
ATOM 643 N N . THR A 1 80 ? -2.690 -6.232 -22.998 1.00 89.44 80 THR A N 1
ATOM 644 C CA . THR A 1 80 ? -3.402 -5.200 -23.751 1.00 89.44 80 THR A CA 1
ATOM 645 C C . THR A 1 80 ? -4.061 -4.241 -22.771 1.00 89.44 80 THR A C 1
ATOM 647 O O . THR A 1 80 ? -5.023 -4.593 -22.091 1.00 89.44 80 THR A O 1
ATOM 650 N N . ASP A 1 81 ? -3.532 -3.024 -22.695 1.00 84.25 81 ASP A N 1
ATOM 651 C CA . ASP A 1 81 ? -4.102 -1.942 -21.903 1.00 84.25 81 ASP A CA 1
ATOM 652 C C . ASP A 1 81 ? -4.972 -1.028 -22.778 1.00 84.25 81 ASP A C 1
ATOM 654 O O . ASP A 1 81 ? -4.610 -0.702 -23.909 1.00 84.25 81 ASP A O 1
ATOM 658 N N . ASN A 1 82 ? -6.106 -0.570 -22.247 1.00 79.12 82 ASN A N 1
ATOM 659 C CA . ASN A 1 82 ? -7.022 0.304 -22.986 1.00 79.12 82 ASN A CA 1
ATOM 660 C C . ASN A 1 82 ? -6.418 1.683 -23.308 1.00 79.12 82 ASN A C 1
ATOM 662 O O . ASN A 1 82 ? -6.834 2.316 -24.276 1.00 79.12 82 ASN A O 1
ATOM 666 N N . PHE A 1 83 ? -5.464 2.160 -22.504 1.00 72.12 83 PHE A N 1
ATOM 667 C CA . PHE A 1 83 ? -4.813 3.458 -22.682 1.00 72.12 83 PHE A CA 1
ATOM 668 C C . PHE A 1 83 ? -3.459 3.334 -23.378 1.00 72.12 83 PHE A C 1
ATOM 670 O O . PHE A 1 83 ? -3.093 4.213 -24.157 1.00 72.12 83 PHE A O 1
ATOM 677 N N . TYR A 1 84 ? -2.714 2.260 -23.098 1.00 76.25 84 TYR A N 1
ATOM 678 C CA . TYR A 1 84 ? -1.337 2.086 -23.577 1.00 76.25 84 TYR A CA 1
ATOM 679 C C . TYR A 1 84 ? -1.150 1.079 -24.717 1.00 76.25 84 TYR A C 1
ATOM 681 O O . TYR A 1 84 ? -0.065 1.021 -25.303 1.00 76.25 84 TYR A O 1
ATOM 689 N N . GLY A 1 85 ? -2.208 0.359 -25.098 1.00 85.06 85 GLY A N 1
ATOM 690 C CA . GLY A 1 85 ? -2.169 -0.662 -26.141 1.00 85.06 85 GLY A CA 1
ATOM 691 C C . GLY A 1 85 ? -1.421 -1.916 -25.691 1.00 85.06 85 GLY A C 1
ATOM 692 O O . GLY A 1 85 ? -1.422 -2.261 -24.511 1.00 85.06 85 GLY A O 1
ATOM 693 N N . GLU A 1 86 ? -0.789 -2.612 -26.635 1.00 90.81 86 GLU A N 1
ATOM 694 C CA . GLU A 1 86 ? 0.035 -3.790 -26.343 1.00 90.81 86 GLU A CA 1
ATOM 695 C C . GLU A 1 86 ? 1.355 -3.390 -25.676 1.00 90.81 86 GLU A C 1
ATOM 697 O O . GLU A 1 86 ? 2.145 -2.602 -26.208 1.00 90.81 86 GLU A O 1
ATOM 702 N N . THR A 1 87 ? 1.586 -3.930 -24.484 1.00 92.19 87 THR A N 1
ATOM 703 C CA . THR A 1 87 ? 2.668 -3.508 -23.597 1.00 92.19 87 THR A CA 1
ATOM 704 C C . THR A 1 87 ? 3.092 -4.648 -22.676 1.00 92.19 87 THR A C 1
ATOM 706 O O . THR A 1 87 ? 2.330 -5.570 -22.382 1.00 92.19 87 THR A O 1
ATOM 709 N N . THR A 1 88 ? 4.335 -4.586 -22.208 1.00 92.88 88 THR A N 1
ATOM 710 C CA . THR A 1 88 ? 4.796 -5.401 -21.089 1.00 92.88 88 THR A CA 1
ATOM 711 C C . THR A 1 88 ? 4.464 -4.697 -19.782 1.00 92.88 88 THR A C 1
ATOM 713 O O . THR A 1 88 ? 4.837 -3.542 -19.583 1.00 92.88 88 THR A O 1
ATOM 716 N N . VAL A 1 89 ? 3.785 -5.406 -18.886 1.00 94.06 89 VAL A N 1
ATOM 717 C CA . VAL A 1 89 ? 3.351 -4.907 -17.584 1.00 94.06 89 VAL A CA 1
ATOM 718 C C . VAL A 1 89 ? 4.019 -5.669 -16.461 1.00 94.06 89 VAL A C 1
ATOM 720 O O . VAL A 1 89 ? 4.097 -6.898 -16.474 1.00 94.06 89 VAL A O 1
ATOM 723 N N . ILE A 1 90 ? 4.475 -4.919 -15.466 1.00 95.38 90 ILE A N 1
ATOM 724 C CA . ILE A 1 90 ? 5.033 -5.448 -14.227 1.00 95.38 90 ILE A CA 1
ATOM 725 C C . ILE A 1 90 ? 4.202 -4.887 -13.080 1.00 95.38 90 ILE A C 1
ATOM 727 O O . ILE A 1 90 ? 4.087 -3.669 -12.941 1.00 95.38 90 ILE A O 1
ATOM 731 N N . TRP A 1 91 ? 3.638 -5.775 -12.266 1.00 94.88 91 TRP A N 1
ATOM 732 C CA . TRP A 1 91 ? 2.893 -5.441 -11.056 1.00 94.88 91 TRP A CA 1
ATOM 733 C C . TRP A 1 91 ? 3.687 -5.859 -9.834 1.00 94.88 91 TRP A C 1
ATOM 735 O O . TRP A 1 91 ? 4.117 -7.008 -9.735 1.00 94.88 91 TRP A O 1
ATOM 745 N N . MET A 1 92 ? 3.828 -4.951 -8.878 1.00 94.62 92 MET A N 1
ATOM 746 C CA . MET A 1 92 ? 4.424 -5.247 -7.587 1.00 94.62 92 MET A CA 1
ATOM 747 C C . MET A 1 92 ? 3.563 -4.651 -6.482 1.00 94.62 92 MET A C 1
ATOM 749 O O . MET A 1 92 ? 3.235 -3.467 -6.505 1.00 94.62 92 MET A O 1
ATOM 753 N N . LYS A 1 93 ? 3.178 -5.484 -5.521 1.00 94.56 93 LYS A N 1
ATOM 754 C CA . LYS A 1 93 ? 2.384 -5.078 -4.367 1.00 94.56 93 LYS A CA 1
ATOM 755 C C . LYS A 1 93 ? 3.173 -5.364 -3.090 1.00 94.56 93 LYS A C 1
ATOM 757 O O . LYS A 1 93 ? 3.381 -6.538 -2.763 1.00 94.56 93 LYS A O 1
ATOM 762 N N . PRO A 1 94 ? 3.590 -4.327 -2.348 1.00 92.00 94 PRO A N 1
ATOM 763 C CA . PRO A 1 94 ? 4.109 -4.491 -0.998 1.00 92.00 94 PRO A CA 1
ATOM 764 C C . PRO A 1 94 ? 3.041 -5.108 -0.087 1.00 92.00 94 PRO A C 1
ATOM 766 O O . PRO A 1 94 ? 1.905 -4.631 -0.044 1.00 92.00 94 PRO A O 1
ATOM 769 N N . GLY A 1 95 ? 3.391 -6.170 0.639 1.00 88.69 95 GLY A N 1
ATOM 770 C CA . GLY A 1 95 ? 2.488 -6.827 1.589 1.00 88.69 95 GLY A CA 1
ATOM 771 C C . GLY A 1 95 ? 2.641 -6.347 3.034 1.00 88.69 95 GLY A C 1
ATOM 772 O O . GLY A 1 95 ? 1.872 -6.776 3.886 1.00 88.69 95 GLY A O 1
ATOM 773 N N . ALA A 1 96 ? 3.646 -5.514 3.311 1.00 89.75 96 ALA A N 1
ATOM 774 C CA . ALA A 1 96 ? 3.905 -4.915 4.618 1.00 89.75 96 ALA A CA 1
ATOM 775 C C . ALA A 1 96 ? 4.701 -3.608 4.479 1.00 89.75 96 ALA A C 1
ATOM 777 O O . ALA A 1 96 ? 5.338 -3.357 3.451 1.00 89.75 96 ALA A O 1
ATOM 778 N N . GLN A 1 97 ? 4.742 -2.822 5.550 1.00 90.00 97 GLN A N 1
ATOM 779 C CA . GLN A 1 97 ? 5.542 -1.598 5.647 1.00 90.00 97 GLN A CA 1
ATOM 780 C C . GLN A 1 97 ? 7.044 -1.880 5.504 1.00 90.00 97 GLN A C 1
ATOM 782 O O . GLN A 1 97 ? 7.563 -2.870 6.029 1.00 90.00 97 GLN A O 1
ATOM 787 N N . GLY A 1 98 ? 7.759 -0.985 4.825 1.00 90.06 98 GLY A N 1
ATOM 788 C CA . GLY A 1 98 ? 9.206 -1.059 4.641 1.00 90.06 98 GLY A CA 1
ATOM 789 C C . GLY A 1 98 ? 9.642 -0.907 3.188 1.00 90.06 98 GLY A C 1
ATOM 790 O O . GLY A 1 98 ? 8.849 -0.610 2.300 1.00 90.06 98 GLY A O 1
ATOM 791 N N . LYS A 1 99 ? 10.937 -1.116 2.944 1.00 92.44 99 LYS A N 1
ATOM 792 C CA . LYS A 1 99 ? 11.550 -0.847 1.640 1.00 92.44 99 LYS A CA 1
ATOM 793 C C . LYS A 1 99 ? 11.717 -2.106 0.804 1.00 92.44 99 LYS A C 1
ATOM 795 O O . LYS A 1 99 ? 12.222 -3.119 1.292 1.00 92.44 99 LYS A O 1
ATOM 800 N N . TYR A 1 100 ? 11.383 -2.004 -0.474 1.00 93.06 100 TYR A N 1
ATOM 801 C CA . TYR A 1 100 ? 11.465 -3.090 -1.446 1.00 93.06 100 TYR A CA 1
ATOM 802 C C . TYR A 1 100 ? 12.289 -2.639 -2.642 1.00 93.06 100 TYR A C 1
ATOM 804 O O . TYR A 1 100 ? 12.026 -1.588 -3.218 1.00 93.06 100 TYR A O 1
ATOM 812 N N . ASN A 1 101 ? 13.292 -3.428 -3.016 1.00 93.38 101 ASN A N 1
ATOM 813 C CA . ASN A 1 101 ? 14.118 -3.158 -4.182 1.00 93.38 101 ASN A CA 1
ATOM 814 C C . ASN A 1 101 ? 13.662 -4.035 -5.347 1.00 93.38 101 ASN A C 1
ATOM 816 O O . ASN A 1 101 ? 13.873 -5.248 -5.334 1.00 93.38 101 ASN A O 1
ATOM 820 N N . LEU A 1 102 ? 13.027 -3.408 -6.328 1.00 93.81 102 LEU A N 1
ATOM 821 C CA . LEU A 1 102 ? 12.575 -4.013 -7.567 1.00 93.81 102 LEU A CA 1
ATOM 822 C C . LEU A 1 102 ? 13.642 -3.797 -8.643 1.00 93.81 102 LEU A C 1
ATOM 824 O O . LEU A 1 102 ? 13.906 -2.670 -9.059 1.00 93.81 102 LEU A O 1
ATOM 828 N N . THR A 1 103 ? 14.244 -4.882 -9.111 1.00 94.00 103 THR A N 1
ATOM 829 C CA . THR A 1 103 ? 15.241 -4.877 -10.180 1.00 94.00 103 THR A CA 1
ATOM 830 C C . THR A 1 103 ? 14.644 -5.497 -11.433 1.00 94.00 103 THR A C 1
ATOM 832 O O . THR A 1 103 ? 14.203 -6.642 -11.425 1.00 94.00 103 THR A O 1
ATOM 835 N N . ILE A 1 104 ? 14.660 -4.747 -12.528 1.00 93.88 104 ILE A N 1
ATOM 836 C CA . ILE A 1 104 ? 14.123 -5.159 -13.824 1.00 93.88 104 ILE A CA 1
ATOM 837 C C . ILE A 1 104 ? 15.254 -5.113 -14.834 1.00 93.88 104 ILE A C 1
ATOM 839 O O . ILE A 1 104 ? 15.913 -4.083 -14.990 1.00 93.88 104 ILE A O 1
ATOM 843 N N . THR A 1 105 ? 15.479 -6.214 -15.532 1.00 93.62 105 THR A N 1
ATOM 844 C CA . THR A 1 105 ? 16.500 -6.316 -16.570 1.00 93.62 105 THR A CA 1
ATOM 845 C C . THR A 1 105 ? 15.893 -6.805 -17.868 1.00 93.62 105 THR A C 1
ATOM 847 O O . THR A 1 105 ? 15.101 -7.746 -17.891 1.00 93.62 105 THR A O 1
ATOM 850 N N . PHE A 1 106 ? 16.260 -6.146 -18.962 1.00 93.62 106 PHE A N 1
ATOM 851 C CA . PHE A 1 106 ? 15.848 -6.537 -20.303 1.00 93.62 106 PHE A CA 1
ATOM 852 C C . PHE A 1 106 ? 16.811 -6.001 -21.355 1.00 93.62 106 PHE A C 1
ATOM 854 O O . PHE A 1 106 ? 17.615 -5.097 -21.110 1.00 93.62 106 PHE A O 1
ATOM 861 N N . GLU A 1 107 ? 16.698 -6.575 -22.542 1.00 92.56 107 GLU A N 1
ATOM 862 C CA . GLU A 1 107 ? 17.412 -6.168 -23.742 1.00 92.56 107 GLU A CA 1
ATOM 863 C C . GLU A 1 107 ? 16.384 -5.858 -24.827 1.00 92.56 107 GLU A C 1
ATOM 865 O O . GLU A 1 107 ? 15.442 -6.623 -25.039 1.00 92.56 107 GLU A O 1
ATOM 870 N N . THR A 1 108 ? 16.551 -4.721 -25.497 1.00 90.81 108 THR A N 1
ATOM 871 C CA . THR A 1 108 ? 15.710 -4.333 -26.633 1.00 90.81 108 THR A CA 1
ATOM 872 C C . THR A 1 108 ? 16.545 -3.686 -27.727 1.00 90.81 108 THR A C 1
ATOM 874 O O . THR A 1 108 ? 17.478 -2.927 -27.455 1.00 90.81 108 THR A O 1
ATOM 877 N N . ASN A 1 109 ? 16.196 -3.981 -28.977 1.00 90.38 109 ASN A N 1
ATOM 878 C CA . ASN A 1 109 ? 16.826 -3.397 -30.161 1.00 90.38 109 ASN A CA 1
ATOM 879 C C . ASN A 1 109 ? 16.127 -2.113 -30.625 1.00 90.38 109 ASN A C 1
ATOM 881 O O . ASN A 1 109 ? 16.632 -1.431 -31.515 1.00 90.38 109 ASN A O 1
ATOM 885 N N . GLU A 1 110 ? 14.995 -1.771 -30.014 1.00 90.38 110 GLU A N 1
ATOM 886 C CA . GLU A 1 110 ? 14.186 -0.606 -30.354 1.00 90.38 110 GLU A CA 1
ATOM 887 C C . GLU A 1 110 ? 14.224 0.432 -29.230 1.00 90.38 110 GLU A C 1
ATOM 889 O O . GLU A 1 110 ? 14.584 0.140 -28.085 1.00 90.38 110 GLU A O 1
ATOM 894 N N . ALA A 1 111 ? 13.879 1.674 -29.568 1.00 90.38 111 ALA A N 1
ATOM 895 C CA . ALA A 1 111 ? 13.576 2.663 -28.545 1.00 90.38 111 ALA A CA 1
ATOM 896 C C . ALA A 1 111 ? 12.329 2.218 -27.772 1.00 90.38 111 ALA A C 1
ATOM 898 O O . ALA A 1 111 ? 11.431 1.595 -28.338 1.00 90.38 111 ALA A O 1
ATOM 899 N N . TRP A 1 112 ? 12.288 2.528 -26.483 1.00 90.88 112 TRP A N 1
ATOM 900 C CA . TRP A 1 112 ? 11.211 2.089 -25.609 1.00 90.88 112 TRP A CA 1
ATOM 901 C C . TRP A 1 112 ? 10.747 3.216 -24.697 1.00 90.88 112 TRP A C 1
ATOM 903 O O . TRP A 1 112 ? 11.541 4.043 -24.251 1.00 90.88 112 TRP A O 1
ATOM 913 N N . ASP A 1 113 ? 9.455 3.218 -24.415 1.00 90.44 113 ASP A N 1
ATOM 914 C CA . ASP A 1 113 ? 8.778 4.122 -23.504 1.00 90.44 113 ASP A CA 1
ATOM 915 C C . ASP A 1 113 ? 8.327 3.348 -22.271 1.00 90.44 113 ASP A C 1
ATOM 917 O O . ASP A 1 113 ? 8.006 2.158 -22.346 1.00 90.44 113 ASP A O 1
ATOM 921 N N . TYR A 1 114 ? 8.260 4.028 -21.131 1.00 90.19 114 TYR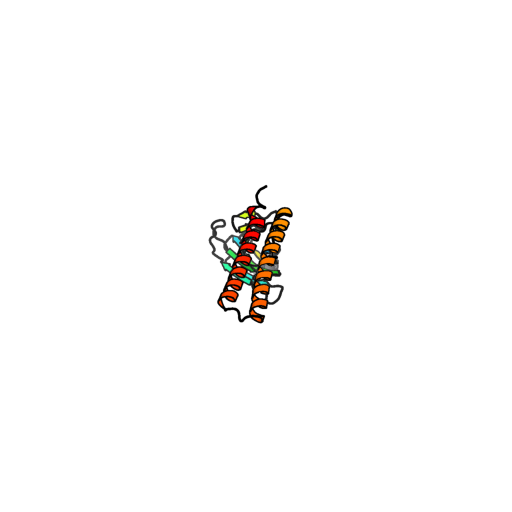 A N 1
ATOM 922 C CA . TYR A 1 114 ? 7.664 3.453 -19.934 1.00 90.19 114 TYR A CA 1
ATOM 923 C C . TYR A 1 114 ? 6.859 4.468 -19.136 1.00 90.19 114 TYR A C 1
ATOM 925 O O . TYR A 1 114 ? 7.239 5.636 -19.064 1.00 90.19 114 TYR A O 1
ATOM 933 N N . ILE A 1 115 ? 5.791 4.000 -18.488 1.00 89.69 115 ILE A N 1
ATOM 934 C CA . ILE A 1 115 ? 5.098 4.728 -17.419 1.00 89.69 115 ILE A CA 1
ATOM 935 C C . ILE A 1 115 ? 5.262 3.985 -16.108 1.00 89.69 115 ILE A C 1
ATOM 937 O O . ILE A 1 115 ? 5.175 2.759 -16.063 1.00 89.69 115 ILE A O 1
ATOM 941 N N . LEU A 1 116 ? 5.405 4.764 -15.040 1.00 90.62 116 LEU A N 1
ATOM 942 C CA . LEU A 1 116 ? 5.316 4.308 -13.665 1.00 90.62 116 LEU A CA 1
ATOM 943 C C . LEU A 1 116 ? 4.070 4.891 -13.007 1.00 90.62 116 LEU A C 1
ATOM 945 O O . LEU A 1 116 ? 3.805 6.095 -13.102 1.00 90.62 116 LEU A O 1
ATOM 949 N N . GLY A 1 117 ? 3.331 4.051 -12.297 1.00 91.00 117 GLY A N 1
ATOM 950 C CA . GLY A 1 117 ? 2.204 4.512 -11.510 1.00 91.00 117 GLY A CA 1
ATOM 951 C C . GLY A 1 117 ? 1.789 3.542 -10.423 1.00 91.00 117 GLY A C 1
ATOM 952 O O . GLY A 1 117 ? 2.413 2.502 -10.212 1.00 91.00 117 GLY A O 1
ATOM 953 N N . VAL A 1 118 ? 0.728 3.910 -9.718 1.00 92.12 118 VAL A N 1
ATOM 954 C CA . VAL A 1 118 ? 0.172 3.138 -8.609 1.00 92.12 118 VAL A CA 1
ATOM 955 C C . VAL A 1 118 ? -1.335 3.036 -8.769 1.00 92.12 118 VAL A C 1
ATOM 957 O O . VAL A 1 118 ? -2.017 4.036 -8.989 1.00 92.12 118 VAL A O 1
ATOM 960 N N . TYR A 1 119 ? -1.862 1.824 -8.641 1.00 90.06 119 TYR A N 1
ATOM 961 C CA . TYR A 1 119 ? -3.282 1.606 -8.418 1.00 90.06 119 TYR A CA 1
ATOM 962 C C . TYR A 1 119 ? -3.563 1.657 -6.927 1.00 90.06 119 TYR A C 1
ATOM 964 O O . TYR A 1 119 ? -3.157 0.761 -6.183 1.00 90.06 119 TYR A O 1
ATOM 972 N N . SER A 1 120 ? -4.286 2.698 -6.525 1.00 87.75 120 SER A N 1
ATOM 973 C CA . SER A 1 120 ? -4.645 2.928 -5.134 1.00 87.75 120 SER A CA 1
ATOM 974 C C . SER A 1 120 ? -6.140 2.764 -4.901 1.00 87.75 120 SER A C 1
ATOM 976 O O . SER A 1 120 ? -6.972 3.145 -5.733 1.00 87.75 120 SER A O 1
ATOM 978 N N . ARG A 1 121 ? -6.500 2.189 -3.750 1.00 82.19 121 ARG A N 1
ATOM 979 C CA . ARG A 1 121 ? -7.896 2.183 -3.278 1.00 82.19 121 ARG A CA 1
ATOM 980 C C . ARG A 1 121 ? -8.282 3.509 -2.631 1.00 82.19 121 ARG A C 1
ATOM 982 O O . ARG A 1 121 ? -9.451 3.882 -2.700 1.00 82.19 121 ARG A O 1
ATOM 989 N N . ASN A 1 122 ? -7.312 4.197 -2.035 1.00 79.31 122 ASN A N 1
ATOM 990 C CA . ASN A 1 122 ? -7.490 5.438 -1.301 1.00 79.31 122 ASN A CA 1
ATOM 991 C C . ASN A 1 122 ? -6.481 6.469 -1.813 1.00 79.31 122 ASN A C 1
ATOM 993 O O . ASN A 1 122 ? -5.316 6.477 -1.422 1.00 79.31 122 ASN A O 1
ATOM 997 N N . VAL A 1 123 ? -6.926 7.321 -2.739 1.00 72.31 123 VAL A N 1
ATOM 998 C CA . VAL A 1 123 ? -6.051 8.277 -3.429 1.00 72.31 123 VAL A CA 1
ATOM 999 C C . VAL A 1 123 ? -5.574 9.344 -2.440 1.00 72.31 123 VAL A C 1
ATOM 1001 O O . VAL A 1 123 ? -6.209 10.383 -2.262 1.00 72.31 123 VAL A O 1
ATOM 1004 N N . ASN A 1 124 ? -4.428 9.099 -1.805 1.00 72.25 124 ASN A N 1
ATOM 1005 C CA . ASN A 1 124 ? -3.799 10.043 -0.895 1.00 72.25 124 ASN A CA 1
ATOM 1006 C C . ASN A 1 124 ? -2.720 10.861 -1.615 1.00 72.25 124 ASN A C 1
ATOM 1008 O O . ASN A 1 124 ? -1.559 10.466 -1.722 1.00 72.25 124 ASN A O 1
ATOM 1012 N N . MET A 1 125 ? -3.102 12.051 -2.074 1.00 72.62 125 MET A N 1
ATOM 1013 C CA . MET A 1 125 ? -2.199 12.979 -2.766 1.00 72.62 125 MET A CA 1
ATOM 1014 C C . MET A 1 125 ? -1.016 13.463 -1.928 1.00 72.62 125 MET A C 1
ATOM 1016 O O . MET A 1 125 ? -0.015 13.911 -2.487 1.00 72.62 125 MET A O 1
ATOM 1020 N N . SER A 1 126 ? -1.114 13.385 -0.597 1.00 75.12 126 SER A N 1
ATOM 1021 C CA . SER A 1 126 ? 0.002 13.768 0.269 1.00 75.12 126 SER A CA 1
ATOM 1022 C C . SER A 1 126 ? 1.170 12.783 0.179 1.00 75.12 126 SER A C 1
ATOM 1024 O O . SER A 1 126 ? 2.312 13.209 0.323 1.00 75.12 126 SER A O 1
ATOM 1026 N N . LEU A 1 127 ? 0.894 11.513 -0.142 1.00 78.75 127 LEU A N 1
ATOM 1027 C CA . LEU A 1 127 ? 1.900 10.462 -0.289 1.00 78.75 127 LEU A CA 1
ATOM 1028 C C . LEU A 1 127 ? 2.576 10.490 -1.667 1.00 78.75 127 LEU A C 1
ATOM 1030 O O . LEU A 1 127 ? 3.794 10.438 -1.766 1.00 78.75 127 LEU A O 1
ATOM 1034 N N . TYR A 1 128 ? 1.789 10.617 -2.737 1.00 79.75 128 TYR A N 1
ATOM 1035 C CA . TYR A 1 128 ? 2.279 10.484 -4.118 1.00 79.75 128 TYR A CA 1
ATOM 1036 C C . TYR A 1 128 ? 2.849 11.780 -4.721 1.00 79.75 128 TYR A C 1
ATOM 1038 O O . TYR A 1 128 ? 3.409 11.778 -5.819 1.00 79.75 128 TYR A O 1
ATOM 1046 N N . GLY A 1 129 ? 2.743 12.891 -3.988 1.00 73.75 129 GLY A N 1
ATOM 1047 C CA . GLY A 1 129 ? 3.310 14.182 -4.358 1.00 73.75 129 GLY A CA 1
ATOM 1048 C C . GLY A 1 129 ? 2.433 15.005 -5.308 1.00 73.75 129 GLY A C 1
ATOM 1049 O O . GLY A 1 129 ? 1.634 14.501 -6.091 1.00 73.75 129 GLY A O 1
ATOM 1050 N N . LYS A 1 130 ? 2.621 16.331 -5.270 1.00 69.19 130 LYS A N 1
ATOM 1051 C CA . LYS A 1 130 ? 1.757 17.311 -5.965 1.00 69.19 130 LYS A CA 1
ATOM 1052 C C . LYS A 1 130 ? 1.777 17.234 -7.498 1.00 69.19 130 LYS A C 1
ATOM 1054 O O . LYS A 1 130 ? 0.912 17.818 -8.139 1.00 69.19 130 LYS A O 1
ATOM 1059 N N . ASN A 1 131 ? 2.773 16.566 -8.079 1.00 73.19 131 ASN A N 1
ATOM 1060 C CA . ASN A 1 131 ? 2.951 16.475 -9.530 1.00 73.19 131 ASN A CA 1
ATOM 1061 C C . ASN A 1 131 ? 2.360 15.191 -10.135 1.00 73.19 131 ASN A C 1
ATOM 1063 O O . ASN A 1 131 ? 2.397 15.038 -11.359 1.00 73.19 131 ASN A O 1
ATOM 1067 N N . ALA A 1 132 ? 1.843 14.280 -9.303 1.00 81.62 132 ALA A N 1
ATOM 1068 C CA . ALA A 1 132 ? 1.206 13.057 -9.765 1.00 81.62 132 ALA A CA 1
ATOM 1069 C C . ALA A 1 132 ? -0.126 13.367 -10.465 1.00 81.62 132 ALA A C 1
ATOM 1071 O O . ALA A 1 132 ? -0.875 14.255 -10.050 1.00 81.62 132 ALA A O 1
ATOM 1072 N N . LYS A 1 133 ? -0.433 12.634 -11.538 1.00 84.75 133 LYS A N 1
ATOM 1073 C CA . LYS A 1 133 ? -1.713 12.766 -12.253 1.00 84.75 133 LYS A CA 1
ATOM 1074 C C . LYS A 1 133 ? -2.631 11.603 -11.907 1.00 84.75 133 LYS A C 1
ATOM 1076 O O . LYS A 1 133 ? -2.178 10.466 -11.853 1.00 84.75 133 LYS A O 1
ATOM 1081 N N . VAL A 1 134 ? -3.921 11.874 -11.721 1.00 84.56 134 VAL A N 1
ATOM 1082 C CA . VAL A 1 134 ? -4.917 10.841 -11.392 1.00 84.56 134 VAL A CA 1
ATOM 1083 C C . VAL A 1 134 ? -5.799 10.549 -12.585 1.00 84.56 134 VAL A C 1
ATOM 1085 O O . VAL A 1 134 ? -6.412 11.457 -13.145 1.00 84.56 134 VAL A O 1
ATOM 1088 N N . TYR A 1 135 ? -5.932 9.267 -12.898 1.00 83.38 135 TYR A N 1
ATOM 1089 C CA . TYR A 1 135 ? -6.878 8.735 -13.866 1.00 83.38 135 TYR A CA 1
ATOM 1090 C C . TYR A 1 135 ? -7.718 7.656 -13.172 1.00 83.38 135 TYR A C 1
ATOM 1092 O O . TYR A 1 135 ? -7.389 6.469 -13.157 1.00 83.38 135 TYR A O 1
ATOM 1100 N N . GLY A 1 136 ? -8.804 8.079 -12.521 1.00 84.12 136 GLY A N 1
ATOM 1101 C CA . GLY A 1 136 ? -9.632 7.189 -11.706 1.00 84.12 136 GLY A CA 1
ATOM 1102 C C . GLY A 1 136 ? -8.866 6.653 -10.492 1.00 84.12 136 GLY A C 1
ATOM 1103 O O . GLY A 1 136 ? -8.563 7.408 -9.576 1.00 84.12 136 GLY A O 1
ATOM 1104 N N . ARG A 1 137 ? -8.569 5.348 -10.479 1.00 85.12 137 ARG A N 1
ATOM 1105 C CA . ARG A 1 137 ? -7.782 4.690 -9.412 1.00 85.12 137 ARG A CA 1
ATOM 1106 C C . ARG A 1 137 ? -6.288 4.600 -9.714 1.00 85.12 137 ARG A C 1
ATOM 1108 O O . ARG A 1 137 ? -5.521 4.187 -8.849 1.00 85.12 137 ARG A O 1
ATOM 1115 N N . PHE A 1 138 ? -5.892 4.940 -10.936 1.00 87.62 138 PHE A N 1
ATOM 1116 C CA . PHE A 1 138 ? -4.503 4.940 -11.355 1.00 87.62 138 PHE A CA 1
ATOM 1117 C C . PHE A 1 138 ? -3.881 6.313 -11.101 1.00 87.62 138 PHE A C 1
ATOM 1119 O O . PHE A 1 138 ? -4.434 7.338 -11.503 1.00 87.62 138 PHE A O 1
ATOM 1126 N N . ILE A 1 139 ? -2.727 6.327 -10.446 1.00 88.88 139 ILE A N 1
ATOM 1127 C CA . ILE A 1 139 ? -1.943 7.521 -10.149 1.00 88.88 139 ILE A CA 1
ATOM 1128 C C . ILE A 1 139 ? -0.636 7.417 -10.938 1.00 88.88 139 ILE A C 1
ATOM 1130 O O . ILE A 1 139 ? 0.213 6.582 -10.637 1.00 88.88 139 ILE A O 1
ATOM 1134 N N . GLU A 1 140 ? -0.475 8.252 -11.961 1.00 88.94 140 GLU A N 1
ATOM 1135 C CA . GLU A 1 140 ? 0.753 8.369 -12.752 1.00 88.94 140 GLU A CA 1
ATOM 1136 C C . GLU A 1 140 ? 1.790 9.146 -11.930 1.00 88.94 140 GLU A C 1
ATOM 1138 O O . GLU A 1 140 ? 1.617 10.341 -11.665 1.00 88.94 140 GLU A O 1
ATOM 1143 N N . LEU A 1 141 ? 2.861 8.461 -11.523 1.00 86.00 141 LEU A N 1
ATOM 1144 C CA . LEU A 1 141 ? 3.926 9.031 -10.691 1.00 86.00 141 LEU A CA 1
ATOM 1145 C C . LEU A 1 141 ? 4.985 9.748 -11.524 1.00 86.00 141 LEU A C 1
ATOM 1147 O O . LEU A 1 141 ? 5.591 10.724 -11.082 1.00 86.00 141 LEU A O 1
ATOM 1151 N N . GLN A 1 142 ? 5.219 9.264 -12.741 1.00 80.25 142 GLN A N 1
ATOM 1152 C CA . GLN A 1 142 ? 6.205 9.832 -13.643 1.00 80.25 142 GLN A CA 1
ATOM 1153 C C . GLN A 1 142 ? 5.687 9.806 -15.076 1.00 80.25 142 GLN A C 1
ATOM 1155 O O . GLN A 1 142 ? 5.104 8.818 -15.521 1.00 80.25 142 GLN A O 1
ATOM 1160 N N . ARG A 1 143 ? 5.953 10.899 -15.799 1.00 70.12 143 ARG A N 1
ATOM 1161 C CA . ARG A 1 143 ? 5.616 11.010 -17.218 1.00 70.12 143 ARG A CA 1
ATOM 1162 C C . ARG A 1 143 ? 6.360 9.967 -18.057 1.00 70.12 143 ARG A C 1
ATOM 1164 O O . ARG A 1 143 ? 7.466 9.579 -17.674 1.00 70.12 143 ARG A O 1
ATOM 1171 N N . PRO A 1 144 ? 5.810 9.593 -19.225 1.00 69.88 144 PRO A N 1
ATOM 1172 C CA . PRO A 1 144 ? 6.470 8.679 -20.142 1.00 69.88 144 PRO A CA 1
ATOM 1173 C C . PRO A 1 144 ? 7.848 9.204 -20.546 1.00 69.88 144 PRO A C 1
ATOM 1175 O O . PRO A 1 144 ? 7.971 10.351 -20.983 1.00 69.88 144 PRO A O 1
ATOM 1178 N N . TYR A 1 145 ? 8.879 8.372 -20.399 1.00 74.88 145 TYR A N 1
ATOM 1179 C CA . TYR A 1 145 ? 10.232 8.684 -20.858 1.00 74.88 145 TYR A CA 1
ATOM 1180 C C . TYR A 1 145 ? 10.661 7.717 -21.953 1.00 74.88 145 TYR A C 1
ATOM 1182 O O . TYR A 1 145 ? 10.791 6.520 -21.702 1.00 74.88 145 TYR A O 1
ATOM 1190 N N . THR A 1 146 ? 10.977 8.266 -23.125 1.00 84.25 146 THR A N 1
ATOM 1191 C CA . THR A 1 146 ? 11.595 7.513 -24.216 1.00 84.25 146 THR A CA 1
ATOM 1192 C C . THR A 1 146 ? 13.066 7.263 -23.928 1.00 84.25 146 THR A C 1
ATOM 1194 O O . THR A 1 146 ? 13.835 8.170 -23.587 1.00 84.25 146 THR A O 1
ATOM 1197 N N . ARG A 1 147 ? 13.471 6.009 -24.073 1.00 86.25 147 ARG A N 1
ATOM 1198 C CA . ARG A 1 147 ? 14.824 5.509 -23.859 1.00 86.25 147 ARG A CA 1
ATOM 1199 C C . ARG A 1 147 ? 15.324 4.816 -25.115 1.00 86.25 147 ARG A C 1
ATOM 1201 O O . ARG A 1 147 ? 14.562 4.328 -25.943 1.00 86.25 147 ARG A O 1
ATOM 1208 N N . THR A 1 148 ? 16.640 4.804 -25.268 1.00 89.56 148 THR A N 1
ATOM 1209 C CA . THR A 1 148 ? 17.300 4.189 -26.419 1.00 89.56 148 THR A CA 1
ATOM 1210 C C . THR A 1 148 ? 17.354 2.671 -26.283 1.00 89.56 148 THR A C 1
ATOM 1212 O O . THR A 1 148 ? 17.339 2.132 -25.176 1.00 89.56 148 THR A O 1
ATOM 1215 N N . SER A 1 149 ? 17.503 1.983 -27.412 1.00 90.56 149 SER A N 1
ATOM 1216 C CA . SER A 1 149 ? 17.782 0.546 -27.460 1.00 90.56 149 SER A CA 1
ATOM 1217 C C . SER A 1 149 ? 19.037 0.170 -26.664 1.00 90.56 149 SER A C 1
ATOM 1219 O O . SER A 1 149 ? 19.981 0.961 -26.575 1.00 90.56 149 SER A O 1
ATOM 1221 N N . GLY A 1 150 ? 19.087 -1.054 -26.150 1.00 89.19 150 GLY A N 1
ATOM 1222 C CA . GLY A 1 150 ? 20.255 -1.633 -25.494 1.00 89.19 150 GLY A CA 1
ATOM 1223 C C . GLY A 1 150 ? 19.895 -2.516 -24.304 1.00 89.19 150 GLY A C 1
ATOM 1224 O O . GLY A 1 150 ? 18.743 -2.914 -24.125 1.00 89.19 150 GLY A O 1
ATOM 1225 N N . ASN A 1 151 ? 20.906 -2.779 -23.473 1.00 90.88 151 ASN A N 1
ATOM 1226 C CA . ASN A 1 151 ? 20.765 -3.541 -22.235 1.00 90.88 151 ASN A CA 1
ATOM 1227 C C . ASN A 1 151 ? 20.463 -2.598 -21.078 1.00 90.88 151 ASN A C 1
ATOM 1229 O O . ASN A 1 151 ? 21.281 -1.731 -20.744 1.00 90.88 151 ASN A O 1
ATOM 1233 N N . TRP A 1 152 ? 19.308 -2.804 -20.457 1.00 89.94 152 TRP A N 1
ATOM 1234 C CA . TRP A 1 152 ? 18.799 -1.952 -19.395 1.00 89.94 152 TRP A CA 1
ATOM 1235 C C . TRP A 1 152 ? 18.670 -2.712 -18.084 1.00 89.94 152 TRP A C 1
ATOM 1237 O O . TRP A 1 152 ? 18.297 -3.883 -18.030 1.00 89.94 152 TRP A O 1
ATOM 1247 N N . THR A 1 153 ? 19.007 -2.019 -17.004 1.00 91.00 153 THR A N 1
ATOM 1248 C CA . THR A 1 153 ? 18.762 -2.450 -15.630 1.00 91.00 153 THR A CA 1
ATOM 1249 C C . THR A 1 153 ? 18.099 -1.302 -14.886 1.00 91.00 153 THR A C 1
ATOM 1251 O O . THR A 1 153 ? 18.716 -0.268 -14.628 1.00 91.00 153 THR A O 1
ATOM 1254 N N . ILE A 1 154 ? 16.828 -1.469 -14.551 1.00 89.69 154 ILE A N 1
ATOM 1255 C CA . ILE A 1 154 ? 16.055 -0.493 -13.792 1.00 89.69 154 ILE A CA 1
ATOM 1256 C C . ILE A 1 154 ? 15.988 -0.991 -12.353 1.00 89.69 154 ILE A C 1
ATOM 1258 O O . ILE A 1 154 ? 15.509 -2.091 -12.103 1.00 89.69 154 ILE A O 1
ATOM 1262 N N . ASN A 1 155 ? 16.482 -0.189 -11.419 1.00 91.12 155 ASN A N 1
ATOM 1263 C CA . ASN A 1 155 ? 16.356 -0.425 -9.989 1.00 91.12 155 ASN A CA 1
ATOM 1264 C C . ASN A 1 155 ? 15.362 0.582 -9.424 1.00 91.12 155 ASN A C 1
ATOM 1266 O O . ASN A 1 155 ? 15.556 1.793 -9.545 1.00 91.12 155 ASN A O 1
ATOM 1270 N N . ILE A 1 156 ? 14.300 0.083 -8.814 1.00 91.62 156 ILE A N 1
ATOM 1271 C CA . ILE A 1 156 ? 13.244 0.893 -8.225 1.00 91.62 156 ILE A CA 1
ATOM 1272 C C . ILE A 1 156 ? 13.141 0.520 -6.756 1.00 91.62 156 ILE A C 1
ATOM 1274 O O . ILE A 1 156 ? 12.873 -0.628 -6.415 1.00 91.62 156 ILE A O 1
ATOM 1278 N N . VAL A 1 157 ? 13.345 1.495 -5.881 1.00 92.19 157 VAL A N 1
ATOM 1279 C CA . VAL A 1 157 ? 13.127 1.337 -4.448 1.00 92.19 157 VAL A CA 1
ATOM 1280 C C . VAL A 1 157 ? 11.726 1.840 -4.131 1.00 92.19 157 VAL A C 1
ATOM 1282 O O . VAL A 1 157 ? 11.458 3.033 -4.256 1.00 92.19 157 VAL A O 1
ATOM 1285 N N . LEU A 1 158 ? 10.836 0.939 -3.727 1.00 91.94 158 LEU A N 1
ATOM 1286 C CA . LEU A 1 158 ? 9.532 1.311 -3.188 1.00 91.94 158 LEU A CA 1
ATOM 1287 C C . LEU A 1 158 ? 9.641 1.430 -1.672 1.00 91.94 158 LEU A C 1
ATOM 1289 O O . LEU A 1 158 ? 10.022 0.463 -1.007 1.00 91.94 158 LEU A O 1
ATOM 1293 N N . ASP A 1 159 ? 9.325 2.605 -1.139 1.00 91.56 159 ASP A N 1
ATOM 1294 C CA . ASP A 1 159 ? 9.170 2.840 0.294 1.00 91.56 159 ASP A CA 1
ATOM 1295 C C . ASP A 1 159 ? 7.688 2.676 0.642 1.00 91.56 159 ASP A C 1
ATOM 1297 O O . ASP A 1 159 ? 6.857 3.521 0.307 1.00 91.56 159 ASP A O 1
ATOM 1301 N N . SER A 1 160 ? 7.342 1.517 1.206 1.00 90.62 160 SER A N 1
ATOM 1302 C CA . SER A 1 160 ? 5.968 1.178 1.555 1.00 90.62 160 SER A CA 1
ATOM 1303 C C . SER A 1 160 ? 5.628 1.743 2.924 1.00 90.62 160 SER A C 1
ATOM 1305 O O . SER A 1 160 ? 6.156 1.284 3.942 1.00 90.62 160 SER A O 1
ATOM 1307 N N . HIS A 1 161 ? 4.683 2.671 2.955 1.00 86.94 161 HIS A N 1
ATOM 1308 C CA . HIS A 1 161 ? 4.166 3.269 4.180 1.00 86.94 161 HIS A CA 1
ATOM 1309 C C . HIS A 1 161 ? 2.866 2.585 4.568 1.00 86.94 161 HIS A C 1
ATOM 1311 O O . HIS A 1 161 ? 1.984 2.404 3.731 1.00 86.94 161 HIS A O 1
ATOM 1317 N N . GLY A 1 162 ? 2.733 2.206 5.834 1.00 74.31 162 GLY A N 1
ATOM 1318 C CA . GLY A 1 162 ? 1.444 1.747 6.330 1.00 74.31 162 GLY A CA 1
ATOM 1319 C C . GLY A 1 162 ? 0.426 2.865 6.277 1.00 74.31 162 GLY A C 1
ATOM 1320 O O . GLY A 1 162 ? 0.762 4.019 6.557 1.00 74.31 162 GLY A O 1
ATOM 1321 N N . GLU A 1 163 ? -0.830 2.527 5.998 1.00 64.38 163 GLU A N 1
ATOM 1322 C CA . GLU A 1 163 ? -1.884 3.426 6.444 1.00 64.38 163 GLU A CA 1
ATOM 1323 C C . GLU A 1 163 ? -1.800 3.495 7.977 1.00 64.38 163 GLU A C 1
ATOM 1325 O O . GLU A 1 163 ? -1.687 2.450 8.634 1.00 64.38 163 GLU A O 1
ATOM 1330 N N . PRO A 1 164 ? -1.793 4.698 8.577 1.00 55.88 164 PRO A N 1
ATOM 1331 C CA . PRO A 1 164 ? -1.903 4.791 10.018 1.00 55.88 164 PRO A CA 1
ATOM 1332 C C . PRO A 1 164 ? -3.164 4.026 10.420 1.00 55.88 164 PRO A C 1
ATOM 1334 O O . PRO A 1 164 ? -4.243 4.291 9.885 1.00 55.88 164 PRO A O 1
ATOM 1337 N N . LEU A 1 165 ? -3.017 3.061 11.339 1.00 48.62 165 LEU A N 1
ATOM 1338 C CA . LEU A 1 165 ? -4.152 2.428 12.013 1.00 48.62 165 LEU A CA 1
ATOM 1339 C C . LEU A 1 165 ? -5.149 3.537 12.354 1.00 48.62 165 LEU A C 1
ATOM 1341 O O . LEU A 1 165 ? -4.694 4.573 12.855 1.00 48.62 165 LEU A O 1
ATOM 1345 N N . PRO A 1 166 ? -6.458 3.371 12.081 1.00 47.50 166 PRO A N 1
ATOM 1346 C CA . PRO A 1 166 ? -7.422 4.391 12.435 1.00 47.50 166 PRO A CA 1
ATOM 1347 C C . PRO A 1 166 ? -7.264 4.633 13.932 1.00 47.50 166 PRO A C 1
ATOM 1349 O O . PRO A 1 166 ? -7.616 3.786 14.755 1.00 47.50 166 PRO A O 1
ATOM 1352 N N . ALA A 1 167 ? -6.666 5.771 14.290 1.00 51.94 167 ALA A N 1
ATOM 1353 C CA . ALA A 1 167 ? -6.741 6.261 15.646 1.00 51.94 167 ALA A CA 1
ATOM 1354 C C . ALA A 1 167 ? -8.234 6.277 15.963 1.00 51.94 167 ALA A C 1
ATOM 1356 O O . ALA A 1 167 ? -9.024 6.673 15.107 1.00 51.94 167 ALA A O 1
ATOM 1357 N N . PHE A 1 168 ? -8.644 5.786 17.129 1.00 49.16 168 PHE A N 1
ATOM 1358 C CA . PHE A 1 168 ? -10.031 5.920 17.553 1.00 49.16 168 PHE A CA 1
ATOM 1359 C C . PHE A 1 168 ? -10.362 7.417 17.566 1.00 49.16 168 PHE A C 1
ATOM 1361 O O . PHE A 1 168 ? -10.040 8.124 18.521 1.00 49.16 168 PHE A O 1
ATOM 1368 N N . VAL A 1 169 ? -10.934 7.924 16.472 1.00 52.69 169 VAL A N 1
ATOM 1369 C CA . VAL A 1 169 ? -11.324 9.322 16.348 1.00 52.69 169 VAL A CA 1
ATOM 1370 C C . VAL A 1 169 ? -12.635 9.435 17.098 1.00 52.69 169 VAL A C 1
ATOM 1372 O O . VAL A 1 169 ? -13.720 9.253 16.548 1.00 52.69 169 VAL A O 1
ATOM 1375 N N . ILE A 1 170 ? -12.526 9.661 18.403 1.00 61.28 170 ILE A N 1
ATOM 1376 C CA . ILE A 1 170 ? -13.667 10.063 19.208 1.00 61.28 170 ILE A CA 1
ATOM 1377 C C . ILE A 1 170 ? -13.987 11.484 18.767 1.00 61.28 170 ILE A C 1
ATOM 1379 O O . ILE A 1 170 ? -13.306 12.435 19.146 1.00 61.28 170 ILE A O 1
ATOM 1383 N N . ASN A 1 171 ? -15.010 11.621 17.931 1.00 71.69 171 ASN A N 1
ATOM 1384 C CA . ASN A 1 171 ? -15.544 12.928 17.597 1.00 71.69 171 ASN A CA 1
ATOM 1385 C C . ASN A 1 171 ? -16.178 13.500 18.863 1.00 71.69 171 ASN A C 1
ATOM 1387 O O . ASN A 1 171 ? -17.142 12.938 19.394 1.00 71.69 171 ASN A O 1
ATOM 1391 N N . LEU A 1 172 ? -15.594 14.584 19.372 1.00 74.69 172 LEU A N 1
ATOM 1392 C CA . LEU A 1 172 ? -16.181 15.313 20.480 1.00 74.69 172 LEU A CA 1
ATOM 1393 C C . LEU A 1 172 ? -17.346 16.157 19.949 1.00 74.69 172 LEU A C 1
ATOM 1395 O O . LEU A 1 172 ? -17.180 16.857 18.946 1.00 74.69 172 LEU A O 1
ATOM 1399 N N . PRO A 1 173 ? -18.515 16.119 20.607 1.00 79.44 173 PRO A N 1
ATOM 1400 C CA . PRO A 1 173 ? -19.587 17.052 20.299 1.00 79.44 173 PRO A CA 1
ATOM 1401 C C . PRO A 1 173 ? -19.137 18.492 20.597 1.00 79.44 173 PRO A C 1
ATOM 1403 O O . PRO A 1 173 ? -18.182 18.723 21.347 1.00 79.44 173 PRO A O 1
ATOM 1406 N N . THR A 1 174 ? -19.842 19.475 20.031 1.00 84.44 174 THR A N 1
ATOM 1407 C CA . THR A 1 174 ? -19.590 20.894 20.329 1.00 84.44 174 THR A CA 1
ATOM 1408 C C . THR A 1 174 ? -19.668 21.156 21.843 1.00 84.44 174 THR A C 1
ATOM 1410 O O . THR A 1 174 ? -20.360 20.421 22.550 1.00 84.44 174 THR A O 1
ATOM 1413 N N . PRO A 1 175 ? -19.011 22.203 22.381 1.00 83.38 175 PRO A N 1
ATOM 1414 C CA . PRO A 1 175 ? -18.998 22.461 23.826 1.00 83.38 175 PRO A CA 1
ATOM 1415 C C . PRO A 1 175 ? -20.392 22.563 24.465 1.00 83.38 175 PRO A C 1
ATOM 1417 O O . PRO A 1 175 ? -20.586 22.159 25.604 1.00 83.38 175 PRO A O 1
ATOM 1420 N N . LEU A 1 176 ? -21.382 23.075 23.730 1.00 82.69 176 LEU A N 1
ATOM 1421 C CA . LEU A 1 176 ? -22.767 23.130 24.199 1.00 82.69 176 LEU A CA 1
ATOM 1422 C C . LEU A 1 176 ? -23.401 21.726 24.241 1.00 82.69 176 LEU A C 1
ATOM 1424 O O . LEU A 1 176 ? -24.029 21.337 25.226 1.00 82.69 176 LEU A O 1
ATOM 1428 N N . ASN A 1 177 ? -23.197 20.944 23.181 1.00 85.62 177 ASN A N 1
ATOM 1429 C CA . ASN A 1 177 ? -23.732 19.591 23.056 1.00 85.62 177 ASN A CA 1
ATOM 1430 C C . ASN A 1 177 ? -23.053 18.609 24.019 1.00 85.62 177 ASN A C 1
ATOM 1432 O O . ASN A 1 177 ? -23.690 17.658 24.464 1.00 85.62 177 ASN A O 1
ATOM 1436 N N . SER A 1 178 ? -21.785 18.834 24.371 1.00 85.94 178 SER A N 1
ATOM 1437 C CA . SER A 1 178 ? -21.064 18.023 25.353 1.00 85.94 178 SER A CA 1
ATOM 1438 C C . SER A 1 178 ? -21.630 18.211 26.759 1.00 85.94 178 SER A C 1
ATOM 1440 O O . SER A 1 178 ? -21.813 17.226 27.471 1.00 85.94 178 SER A O 1
ATOM 1442 N N . VAL A 1 179 ? -21.997 19.443 27.135 1.00 88.75 179 VAL A N 1
ATOM 1443 C CA . VAL A 1 179 ? -22.689 19.729 28.402 1.00 88.75 179 VAL A CA 1
ATOM 1444 C C . VAL A 1 179 ? -24.056 19.044 28.437 1.00 88.75 179 VAL A C 1
ATOM 1446 O O . VAL A 1 179 ? -24.392 18.401 29.434 1.00 88.75 179 VAL A O 1
ATOM 1449 N N . LEU A 1 180 ? -24.826 19.118 27.345 1.00 88.69 180 LEU A N 1
ATOM 1450 C CA . LEU A 1 180 ? -26.108 18.417 27.221 1.00 88.69 180 LEU A CA 1
ATOM 1451 C C . LEU A 1 180 ? -25.937 16.895 27.363 1.00 88.69 180 LEU A C 1
ATOM 1453 O O . LEU A 1 180 ? -26.616 16.274 28.182 1.00 88.69 180 LEU A O 1
ATOM 1457 N N . LEU A 1 181 ? -24.998 16.307 26.613 1.00 90.88 181 LEU A N 1
ATOM 1458 C CA . LEU A 1 181 ? -24.704 14.875 26.649 1.00 90.88 181 LEU A CA 1
ATOM 1459 C C . LEU A 1 181 ? -24.287 14.433 28.057 1.00 90.88 181 LEU A C 1
ATOM 1461 O O . LEU A 1 181 ? -24.815 13.445 28.566 1.00 90.88 181 LEU A O 1
ATOM 1465 N N . ALA A 1 182 ? -23.391 15.176 28.711 1.00 91.94 182 ALA A N 1
ATOM 1466 C CA . ALA A 1 182 ? -22.924 14.872 30.061 1.00 91.94 182 ALA A CA 1
ATOM 1467 C C . ALA A 1 182 ? -24.054 14.958 31.098 1.00 91.94 182 ALA A C 1
ATOM 1469 O O . ALA A 1 182 ? -24.164 14.088 31.961 1.00 91.94 182 ALA A O 1
ATOM 1470 N N . THR A 1 183 ? -24.929 15.960 30.983 1.00 92.62 183 THR A N 1
ATOM 1471 C CA . THR A 1 183 ? -26.054 16.162 31.910 1.00 92.62 183 THR A CA 1
ATOM 1472 C C . THR A 1 183 ? -27.066 15.024 31.807 1.00 92.62 183 THR A C 1
ATOM 1474 O O . THR A 1 183 ? -27.442 14.435 32.822 1.00 92.62 183 THR A O 1
ATOM 1477 N N . VAL A 1 184 ? -27.473 14.662 30.586 1.00 92.31 184 VAL A N 1
ATOM 1478 C CA . VAL A 1 184 ? -28.434 13.569 30.369 1.00 92.31 184 VAL A CA 1
ATOM 1479 C C . VAL A 1 184 ? -27.820 12.223 30.751 1.00 92.31 184 VAL A C 1
ATOM 1481 O O . VAL A 1 184 ? -28.458 11.442 31.454 1.00 92.31 184 VAL A O 1
ATOM 1484 N N . THR A 1 185 ? -26.563 11.972 30.371 1.00 93.38 185 THR A N 1
ATOM 1485 C CA . THR A 1 185 ? -25.842 10.747 30.752 1.00 93.38 185 THR A CA 1
ATOM 1486 C C . THR A 1 185 ? -25.729 10.627 32.269 1.00 93.38 185 THR A C 1
ATOM 1488 O O . THR A 1 185 ? -25.991 9.557 32.820 1.00 93.38 185 THR A O 1
ATOM 1491 N N . GLY A 1 186 ? -25.401 11.720 32.965 1.00 92.75 186 GLY A N 1
ATOM 1492 C CA . GLY A 1 186 ? -25.326 11.758 34.425 1.00 92.75 186 GLY A CA 1
ATOM 1493 C C . GLY A 1 186 ? -26.667 11.448 35.088 1.00 92.75 186 GLY A C 1
ATOM 1494 O O . GLY A 1 186 ? -26.723 10.622 35.997 1.00 92.75 186 GLY A O 1
ATOM 1495 N N . LEU A 1 187 ? -27.758 12.036 34.590 1.00 94.81 187 LEU A N 1
ATOM 1496 C CA . LEU A 1 187 ? -29.108 11.812 35.112 1.00 94.81 187 LEU A CA 1
ATOM 1497 C C . LEU A 1 187 ? -29.578 10.363 34.901 1.00 94.81 187 LEU A C 1
ATOM 1499 O O . LEU A 1 187 ? -30.051 9.723 35.839 1.00 94.81 187 LEU A O 1
ATOM 1503 N N . VAL A 1 188 ? -29.388 9.810 33.700 1.00 94.06 188 VAL A N 1
ATOM 1504 C CA . VAL A 1 188 ? -29.722 8.408 33.388 1.00 94.06 188 VAL A CA 1
ATOM 1505 C C . VAL A 1 188 ? -28.898 7.445 34.245 1.00 94.06 188 VAL A C 1
ATOM 1507 O O . VAL A 1 188 ? -29.433 6.494 34.817 1.00 94.06 188 VAL A O 1
ATOM 1510 N N . THR A 1 189 ? -27.599 7.711 34.387 1.00 93.50 189 THR A N 1
ATOM 1511 C CA . THR A 1 189 ? -26.702 6.891 35.212 1.00 93.50 189 THR A CA 1
ATOM 1512 C C . THR A 1 189 ? -27.116 6.929 36.680 1.00 93.50 189 THR A C 1
ATOM 1514 O O . THR A 1 189 ? -27.164 5.883 37.327 1.00 93.50 189 THR A O 1
ATOM 1517 N N . TYR A 1 190 ? -27.490 8.102 37.196 1.00 94.25 190 TYR A N 1
ATOM 1518 C CA . TYR A 1 190 ? -28.001 8.256 38.556 1.00 94.25 190 TYR A CA 1
ATOM 1519 C C . TYR A 1 190 ? -29.244 7.388 38.806 1.00 94.25 190 TYR A C 1
ATOM 1521 O O . TYR A 1 190 ? -29.273 6.629 39.776 1.00 94.25 190 TYR A O 1
ATOM 1529 N N . PHE A 1 191 ? -30.236 7.425 37.909 1.00 93.38 191 PHE A N 1
ATOM 1530 C CA . PHE A 1 191 ? -31.434 6.587 38.032 1.00 93.38 191 PHE A CA 1
ATOM 1531 C C . PHE A 1 191 ? -31.116 5.090 37.969 1.00 93.38 191 PHE A C 1
ATOM 1533 O O . PHE A 1 191 ? -31.645 4.320 38.772 1.00 93.38 191 PHE A O 1
ATOM 1540 N N . ASN A 1 192 ? -30.222 4.669 37.071 1.00 93.50 192 ASN A N 1
ATOM 1541 C CA . ASN A 1 192 ? -29.798 3.270 36.980 1.00 93.50 192 ASN A CA 1
ATOM 1542 C C . ASN A 1 192 ? -29.134 2.789 38.279 1.00 93.50 192 ASN A C 1
ATOM 1544 O O . ASN A 1 192 ? -29.453 1.702 38.766 1.00 93.50 192 ASN A O 1
ATOM 1548 N N . ILE A 1 193 ? -28.240 3.601 38.855 1.00 93.38 193 ILE A N 1
ATOM 1549 C CA . ILE A 1 193 ? -27.585 3.298 40.134 1.00 93.38 193 ILE A CA 1
ATOM 1550 C C . ILE A 1 193 ? -28.627 3.215 41.252 1.00 93.38 193 ILE A C 1
ATOM 1552 O O . ILE A 1 193 ? -28.606 2.265 42.032 1.00 93.38 193 ILE A O 1
ATOM 1556 N N . PHE A 1 194 ? -29.568 4.160 41.310 1.00 93.50 194 PHE A N 1
ATOM 1557 C CA . PHE A 1 194 ? -30.630 4.160 42.314 1.00 93.50 194 PHE A CA 1
ATOM 1558 C C . PHE A 1 194 ? -31.494 2.893 42.247 1.00 93.50 194 PHE A C 1
ATOM 1560 O O . PHE A 1 194 ? -31.709 2.244 43.269 1.00 93.50 194 PHE A O 1
ATOM 1567 N N . ILE A 1 195 ? -31.945 2.499 41.052 1.00 92.00 195 ILE A N 1
ATOM 1568 C CA . ILE A 1 195 ? -32.770 1.296 40.848 1.00 92.00 195 ILE A CA 1
ATOM 1569 C C . ILE A 1 195 ? -32.007 0.028 41.249 1.00 92.00 195 ILE A C 1
ATOM 1571 O O . ILE A 1 195 ? -32.584 -0.867 41.878 1.00 92.00 195 ILE A O 1
ATOM 1575 N N . LEU A 1 196 ? -30.716 -0.049 40.912 1.00 92.69 196 LEU A N 1
ATOM 1576 C CA . LEU A 1 196 ? -29.870 -1.181 41.280 1.00 92.69 196 LEU A CA 1
ATOM 1577 C C . LEU A 1 196 ? -29.674 -1.266 42.793 1.00 92.69 196 LEU A C 1
ATOM 1579 O O . LEU A 1 196 ? -29.871 -2.336 43.364 1.00 92.69 196 LEU A O 1
ATOM 1583 N N . LEU A 1 197 ? -29.334 -0.151 43.444 1.00 92.50 197 LEU A N 1
ATOM 1584 C CA . LEU A 1 197 ? -29.138 -0.108 44.892 1.00 92.50 197 LEU A CA 1
ATOM 1585 C C . LEU A 1 197 ? -30.436 -0.409 45.645 1.00 92.50 197 LEU A C 1
ATOM 1587 O O . LEU A 1 197 ? -30.422 -1.230 46.559 1.00 92.50 197 LEU A O 1
ATOM 1591 N N . ASP A 1 198 ? -31.567 0.177 45.244 1.00 90.75 198 ASP A N 1
ATOM 1592 C CA . ASP A 1 198 ? -32.871 -0.109 45.856 1.00 90.75 198 ASP A CA 1
ATOM 1593 C C . ASP A 1 198 ? -33.239 -1.593 45.727 1.00 90.75 198 ASP A C 1
ATOM 1595 O O . ASP A 1 198 ? -33.694 -2.215 46.687 1.00 90.75 198 ASP A O 1
ATOM 1599 N N . THR A 1 199 ? -33.003 -2.187 44.555 1.00 89.75 199 THR A N 1
ATOM 1600 C CA . THR A 1 199 ? -33.281 -3.609 44.322 1.00 89.75 199 THR A CA 1
ATOM 1601 C C . THR A 1 199 ? -32.338 -4.505 45.121 1.00 89.75 199 THR A C 1
ATOM 1603 O O . THR A 1 199 ? -32.793 -5.486 45.709 1.00 89.75 199 THR A O 1
ATOM 1606 N N . TYR A 1 200 ? -31.058 -4.144 45.212 1.00 90.00 200 TYR A N 1
ATOM 1607 C CA . TYR A 1 200 ? -30.058 -4.857 46.004 1.00 90.00 200 TYR A CA 1
ATOM 1608 C C . TYR A 1 200 ? -30.388 -4.837 47.503 1.00 90.00 200 TYR A C 1
ATOM 1610 O O . TYR A 1 200 ? -30.486 -5.894 48.125 1.00 90.00 200 TYR A O 1
ATOM 1618 N N . PHE A 1 201 ? -30.630 -3.656 48.083 1.00 90.44 201 PHE A N 1
ATOM 1619 C CA . PHE A 1 201 ? -30.946 -3.530 49.509 1.00 90.44 201 PHE A CA 1
ATOM 1620 C C . PHE A 1 201 ? -32.289 -4.162 49.868 1.00 90.44 201 PHE A C 1
ATOM 1622 O O . PHE A 1 201 ? -32.407 -4.774 50.930 1.00 90.44 201 PHE A O 1
ATOM 1629 N N . LYS A 1 202 ? -33.291 -4.084 48.984 1.00 87.81 202 LYS A N 1
ATOM 1630 C CA . LYS A 1 202 ? -34.546 -4.812 49.200 1.00 87.81 202 LYS A CA 1
ATOM 1631 C C . LYS A 1 202 ? -34.327 -6.314 49.180 1.00 87.81 202 LYS A C 1
ATOM 1633 O O . LYS A 1 202 ? -34.840 -6.961 50.075 1.00 87.81 202 LYS A O 1
ATOM 1638 N N . ASN A 1 203 ? -33.510 -6.841 48.265 1.00 87.19 203 ASN A N 1
ATOM 1639 C CA . ASN A 1 203 ? -33.198 -8.272 48.209 1.00 87.19 203 ASN A CA 1
ATOM 1640 C C . ASN A 1 203 ? -32.512 -8.796 49.482 1.00 87.19 203 ASN A C 1
ATOM 1642 O O . ASN A 1 203 ? -32.686 -9.959 49.832 1.00 87.19 203 ASN A O 1
ATOM 1646 N N . LEU A 1 204 ? -31.748 -7.945 50.176 1.00 86.12 204 LEU A N 1
ATOM 1647 C CA . LEU A 1 204 ? -31.143 -8.284 51.468 1.00 86.12 204 LEU A CA 1
ATOM 1648 C C . LEU A 1 204 ? -32.165 -8.342 52.614 1.00 86.12 204 LEU A C 1
ATOM 1650 O O . LEU A 1 204 ? -31.966 -9.100 53.559 1.00 86.12 204 LEU A O 1
ATOM 1654 N N . LYS A 1 205 ? -33.231 -7.533 52.557 1.00 83.06 205 LYS A N 1
ATOM 1655 C CA . LYS A 1 205 ? -34.252 -7.446 53.614 1.00 83.06 205 LYS A CA 1
ATOM 1656 C C . LYS A 1 205 ? -35.405 -8.431 53.400 1.00 83.06 205 LYS A C 1
ATOM 1658 O O . LYS A 1 205 ? -35.910 -9.010 54.355 1.00 83.06 205 LYS A O 1
ATOM 1663 N N . GLU A 1 206 ? -35.820 -8.597 52.153 1.00 79.75 206 GLU A N 1
ATOM 1664 C CA . GLU A 1 206 ? -36.926 -9.437 51.704 1.00 79.75 206 GLU A CA 1
ATOM 1665 C C . GLU A 1 206 ? -36.487 -10.094 50.394 1.00 79.75 206 GLU A C 1
ATOM 1667 O O . GLU A 1 206 ? -36.078 -9.394 49.472 1.00 79.75 206 GLU A O 1
ATOM 1672 N N . THR A 1 207 ? -36.548 -11.424 50.279 1.00 82.12 207 THR A N 1
ATOM 1673 C CA . THR A 1 207 ? -36.122 -12.119 49.054 1.00 82.12 207 THR A CA 1
ATOM 1674 C C . THR A 1 207 ? -36.876 -11.561 47.847 1.00 82.12 207 THR A C 1
ATOM 1676 O O . THR A 1 207 ? -38.082 -11.766 47.688 1.00 82.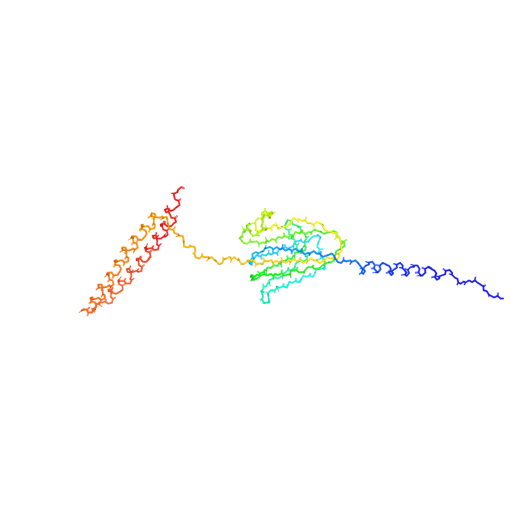12 207 THR A O 1
ATOM 1679 N N . VAL A 1 208 ? -36.171 -10.827 46.988 1.00 78.88 208 VAL A N 1
ATOM 1680 C CA . VAL A 1 208 ? -36.772 -10.146 45.846 1.00 78.88 208 VAL A CA 1
ATOM 1681 C C . VAL A 1 208 ? -36.944 -11.148 44.709 1.00 78.88 208 VAL A C 1
ATOM 1683 O O . VAL A 1 208 ? -36.043 -11.913 44.378 1.00 78.88 208 VAL A O 1
ATOM 1686 N N . SER A 1 209 ? -38.110 -11.121 44.060 1.00 84.06 209 SER A N 1
ATOM 1687 C CA . SER A 1 209 ? -38.381 -11.965 42.894 1.00 84.06 209 SER A CA 1
ATOM 1688 C C . SER A 1 209 ? -37.377 -11.719 41.758 1.00 84.06 209 SER A C 1
ATOM 1690 O O . SER A 1 209 ? -37.103 -10.571 41.401 1.00 84.06 209 SER A O 1
ATOM 1692 N N . ASN A 1 210 ? -36.940 -12.794 41.091 1.00 86.06 210 ASN A N 1
ATOM 1693 C CA . ASN A 1 210 ? -36.107 -12.747 39.877 1.00 86.06 210 ASN A CA 1
ATOM 1694 C C . ASN A 1 210 ? -36.670 -11.819 38.784 1.00 86.06 210 ASN A C 1
ATOM 1696 O O . ASN A 1 210 ? -35.908 -11.246 38.007 1.00 86.06 210 ASN A O 1
ATOM 1700 N N . LYS A 1 211 ? -37.994 -11.606 38.751 1.00 86.12 211 LYS A N 1
ATOM 1701 C CA . LYS A 1 211 ? -38.645 -10.665 37.824 1.00 86.12 211 LYS A CA 1
ATOM 1702 C C . LYS A 1 211 ? -38.136 -9.227 37.985 1.00 86.12 211 LYS A C 1
ATOM 1704 O O . LYS A 1 211 ? -38.031 -8.503 37.001 1.00 86.12 211 LYS A O 1
ATOM 1709 N N . ARG A 1 212 ? -37.791 -8.813 39.207 1.00 87.56 212 ARG A N 1
ATOM 1710 C CA . ARG A 1 212 ? -37.302 -7.457 39.491 1.00 87.56 212 ARG A CA 1
ATOM 1711 C C . ARG A 1 212 ? -35.847 -7.264 39.069 1.00 87.56 212 ARG A C 1
ATOM 1713 O O . ARG A 1 212 ? -35.509 -6.211 38.539 1.00 87.56 212 ARG A O 1
ATOM 1720 N N . TRP A 1 213 ? -35.013 -8.289 39.236 1.00 88.12 213 TRP A N 1
ATOM 1721 C CA . TRP A 1 213 ? -33.645 -8.299 38.711 1.00 88.12 213 TRP A CA 1
ATOM 1722 C C . TRP A 1 213 ? -33.624 -8.239 37.182 1.00 88.12 213 TRP A C 1
ATOM 1724 O O . TRP A 1 213 ? -32.873 -7.452 36.608 1.00 88.12 213 TRP A O 1
ATOM 1734 N N . LEU A 1 214 ? -34.515 -8.992 36.528 1.00 91.06 214 LEU A N 1
ATOM 1735 C CA . LEU A 1 214 ? -34.699 -8.932 35.078 1.00 91.06 214 LEU A CA 1
ATOM 1736 C C . LEU A 1 214 ? -35.122 -7.527 34.618 1.00 91.06 214 LEU A C 1
ATOM 1738 O O . LEU A 1 214 ? -34.550 -6.993 33.671 1.00 91.06 214 LEU A O 1
ATOM 1742 N N . PHE A 1 215 ? -36.064 -6.894 35.325 1.00 90.75 215 PHE A N 1
ATOM 1743 C CA . PHE A 1 215 ? -36.480 -5.518 35.039 1.00 90.75 215 PHE A CA 1
ATOM 1744 C C . PHE A 1 215 ? -35.324 -4.514 35.174 1.00 90.75 215 PHE A C 1
ATOM 1746 O O . PHE A 1 215 ? -35.159 -3.655 34.309 1.00 90.75 215 PHE A O 1
ATOM 1753 N N . CYS A 1 216 ? -34.483 -4.647 36.206 1.00 91.31 216 CYS A N 1
ATOM 1754 C CA . CYS A 1 216 ? -33.287 -3.813 36.362 1.00 91.31 216 CYS A CA 1
ATOM 1755 C C . CYS A 1 216 ? -32.332 -3.967 35.172 1.00 91.31 216 CYS A C 1
ATOM 1757 O O . CYS A 1 216 ? -31.909 -2.966 34.598 1.00 91.31 216 CYS A O 1
ATOM 1759 N N . GLY A 1 217 ? -32.042 -5.207 34.761 1.00 89.94 217 GLY A N 1
ATOM 1760 C CA . GLY A 1 217 ? -31.165 -5.480 33.620 1.00 89.94 217 GLY A CA 1
ATOM 1761 C C . GLY A 1 217 ? -31.688 -4.892 32.306 1.00 89.94 217 GLY A C 1
ATOM 1762 O O . GLY A 1 217 ? -30.942 -4.229 31.588 1.00 89.94 217 GLY A O 1
ATOM 1763 N N . ILE A 1 218 ? -32.983 -5.063 32.019 1.00 93.94 218 ILE A N 1
ATOM 1764 C CA . ILE A 1 218 ? -33.622 -4.491 30.821 1.00 93.94 218 ILE A CA 1
ATOM 1765 C C . ILE A 1 218 ? -33.553 -2.961 30.845 1.00 93.94 218 ILE A C 1
ATOM 1767 O O . ILE A 1 218 ? -33.216 -2.345 29.836 1.00 93.94 218 ILE A O 1
ATOM 1771 N N . THR A 1 219 ? -33.820 -2.352 32.002 1.00 93.12 219 THR A N 1
ATOM 1772 C CA . THR A 1 219 ? -33.771 -0.893 32.165 1.00 93.12 219 THR A CA 1
ATOM 1773 C C . THR A 1 219 ? -32.362 -0.359 31.899 1.00 93.12 219 THR A C 1
ATOM 1775 O O . THR A 1 219 ? -32.206 0.627 31.186 1.00 93.12 219 THR A O 1
ATOM 1778 N N . MET A 1 220 ? -31.319 -1.037 32.389 1.00 93.62 220 MET A N 1
ATOM 1779 C CA . MET A 1 220 ? -29.928 -0.645 32.135 1.00 93.62 220 MET A CA 1
ATOM 1780 C C . MET A 1 220 ? -29.532 -0.750 30.662 1.00 93.62 220 MET A C 1
ATOM 1782 O O . MET A 1 220 ? -28.870 0.150 30.147 1.00 93.62 220 MET A O 1
ATOM 1786 N N . LEU A 1 221 ? -29.952 -1.815 29.975 1.00 94.75 221 LEU A N 1
ATOM 1787 C CA . LEU A 1 221 ? -29.698 -1.980 28.541 1.00 94.75 221 LEU A CA 1
ATOM 1788 C C . LEU A 1 221 ? -30.398 -0.893 27.717 1.00 94.75 221 LEU A C 1
ATOM 1790 O O . LEU A 1 221 ? -29.774 -0.290 26.846 1.00 94.75 221 LEU A O 1
ATOM 1794 N N . ALA A 1 222 ? -31.662 -0.595 28.025 1.00 93.19 222 ALA A N 1
ATOM 1795 C CA . ALA A 1 222 ? -32.404 0.481 27.371 1.00 93.19 222 ALA A CA 1
ATOM 1796 C C . ALA A 1 222 ? -31.745 1.851 27.606 1.00 93.19 222 ALA A C 1
ATOM 1798 O O . ALA A 1 222 ? -31.593 2.637 26.673 1.00 93.19 222 ALA A O 1
ATOM 1799 N N . SER A 1 223 ? -31.283 2.112 28.831 1.00 93.94 223 SER A N 1
ATOM 1800 C CA . SER A 1 223 ? -30.528 3.318 29.178 1.00 93.94 223 SER A CA 1
ATOM 1801 C C . SER A 1 223 ? -29.214 3.443 28.400 1.00 93.94 223 SER A C 1
ATOM 1803 O O . SER A 1 223 ? -28.886 4.529 27.928 1.00 93.94 223 SER A O 1
ATOM 1805 N N . ALA A 1 224 ? -28.467 2.347 28.233 1.00 92.50 224 ALA A N 1
ATOM 1806 C CA . ALA A 1 224 ? -27.224 2.345 27.460 1.00 92.50 224 ALA A CA 1
ATOM 1807 C C . ALA A 1 224 ? -27.473 2.653 25.975 1.00 92.50 224 ALA A C 1
ATOM 1809 O O . ALA A 1 224 ? -26.756 3.465 25.390 1.00 92.50 224 ALA A O 1
ATOM 1810 N N . LEU A 1 225 ? -28.524 2.067 25.389 1.00 93.88 225 LEU A N 1
ATOM 1811 C CA . LEU A 1 225 ? -28.946 2.375 24.021 1.00 93.88 225 LEU A CA 1
ATOM 1812 C C . LEU A 1 225 ? -29.359 3.845 23.876 1.00 93.88 225 LEU A C 1
ATOM 1814 O O . LEU A 1 225 ? -28.925 4.506 22.941 1.00 93.88 225 LEU A O 1
ATOM 1818 N N . MET A 1 226 ? -30.120 4.391 24.829 1.00 92.94 226 MET A N 1
ATOM 1819 C CA . MET A 1 226 ? -30.496 5.811 24.815 1.00 92.94 226 MET A CA 1
ATOM 1820 C C . MET A 1 226 ? -29.285 6.750 24.863 1.00 92.94 226 MET A C 1
ATOM 1822 O O . MET A 1 226 ? -29.252 7.737 24.131 1.00 92.94 226 MET A O 1
ATOM 1826 N N . ILE A 1 227 ? -28.280 6.456 25.695 1.00 93.38 227 ILE A N 1
ATOM 1827 C CA . ILE A 1 227 ? -27.045 7.257 25.765 1.00 93.38 227 ILE A CA 1
ATOM 1828 C C . ILE A 1 227 ? -26.274 7.181 24.440 1.00 93.38 227 ILE A C 1
ATOM 1830 O O . ILE A 1 227 ? -25.747 8.192 23.979 1.00 93.38 227 ILE A O 1
ATOM 1834 N N . TYR A 1 228 ? -26.231 6.005 23.812 1.00 90.88 228 TYR A N 1
ATOM 1835 C CA . TYR A 1 228 ? -25.578 5.814 22.519 1.00 90.88 228 TYR A CA 1
ATOM 1836 C C . TYR A 1 228 ? -26.262 6.602 21.393 1.00 90.88 228 TYR A C 1
ATOM 1838 O O . TYR A 1 228 ? -25.594 7.325 20.655 1.00 90.88 228 TYR A O 1
ATOM 1846 N N . GLU A 1 229 ? -27.590 6.541 21.304 1.00 90.25 229 GLU A N 1
ATOM 1847 C CA . GLU A 1 229 ? -28.356 7.329 20.328 1.00 90.25 229 GLU A CA 1
ATOM 1848 C C . GLU A 1 229 ? -28.184 8.837 20.562 1.00 90.25 229 GLU A C 1
ATOM 1850 O O . GLU A 1 229 ? -27.984 9.610 19.622 1.00 90.25 229 GLU A O 1
ATOM 1855 N N . LEU A 1 230 ? -28.169 9.271 21.826 1.00 89.56 230 LEU A N 1
ATOM 1856 C CA . LEU A 1 230 ? -27.909 10.667 22.173 1.00 89.56 230 LEU A CA 1
ATOM 1857 C C . LEU A 1 230 ? -26.491 11.107 21.783 1.00 89.56 230 LEU A C 1
ATOM 1859 O O . LEU A 1 230 ? -26.302 12.240 21.335 1.00 89.56 230 LEU A O 1
ATOM 1863 N N . TYR A 1 231 ? -25.493 10.234 21.920 1.00 87.50 231 TYR A N 1
ATOM 1864 C CA . TYR A 1 231 ? -24.136 10.498 21.440 1.00 87.50 231 TYR A CA 1
ATOM 1865 C C . TYR A 1 231 ? -24.122 10.711 19.922 1.00 87.50 231 TYR A C 1
ATOM 1867 O O . TYR A 1 231 ? -23.602 11.725 19.456 1.00 87.50 231 TYR A O 1
ATOM 1875 N N . ILE A 1 232 ? -24.760 9.824 19.151 1.00 86.69 232 ILE A N 1
ATOM 1876 C CA . ILE A 1 232 ? -24.851 9.973 17.691 1.00 86.69 232 ILE A CA 1
ATOM 1877 C C . ILE A 1 232 ? -25.520 11.304 17.328 1.00 86.69 232 ILE A C 1
ATOM 1879 O O . ILE A 1 232 ? -25.005 12.056 16.501 1.00 86.69 232 ILE A O 1
ATOM 1883 N N . PHE A 1 233 ? -26.631 11.636 17.979 1.00 84.00 233 PHE A N 1
ATOM 1884 C CA . PHE A 1 233 ? -27.365 12.876 17.736 1.00 84.00 233 PHE A CA 1
ATOM 1885 C C . PHE A 1 233 ? -26.529 14.128 18.068 1.00 84.00 233 PHE A C 1
ATOM 1887 O O . PHE A 1 233 ? -26.373 15.049 17.265 1.00 84.00 233 PHE A O 1
ATOM 1894 N N . THR A 1 234 ? -25.910 14.162 19.245 1.00 83.94 234 THR A N 1
ATOM 1895 C CA . THR A 1 234 ? -25.124 15.327 19.686 1.00 83.94 234 THR A CA 1
ATOM 1896 C C . THR A 1 234 ? -23.862 15.558 18.854 1.00 83.94 234 THR A C 1
ATOM 1898 O O . THR A 1 234 ? -23.444 16.710 18.694 1.00 83.94 234 THR A O 1
ATOM 1901 N N . VAL A 1 235 ? -23.273 14.492 18.305 1.00 79.69 235 VAL A N 1
ATOM 1902 C CA . VAL A 1 235 ? -22.061 14.553 17.480 1.00 79.69 235 VAL A CA 1
ATOM 1903 C C . VAL A 1 235 ? -22.366 14.817 16.007 1.00 79.69 235 VAL A C 1
ATOM 1905 O O . VAL A 1 235 ? -21.689 15.643 15.400 1.00 79.69 235 VAL A O 1
ATOM 1908 N N . PHE A 1 236 ? -23.365 14.154 15.420 1.00 75.88 236 PHE A N 1
ATOM 1909 C CA . PHE A 1 236 ? -23.537 14.133 13.962 1.00 75.88 236 PHE A CA 1
ATOM 1910 C C . PHE A 1 236 ? -24.706 14.972 13.441 1.00 75.88 236 PHE A C 1
ATOM 1912 O O . PHE A 1 236 ? -24.620 15.458 12.317 1.00 75.88 236 PHE A O 1
ATOM 1919 N N . THR A 1 237 ? -25.775 15.194 14.213 1.00 66.12 237 THR A N 1
ATOM 1920 C CA . THR A 1 237 ? -26.954 15.930 13.710 1.00 66.12 237 THR A CA 1
ATOM 1921 C C . THR A 1 237 ? -26.992 17.386 14.161 1.00 66.12 237 THR A C 1
ATOM 1923 O O . THR A 1 237 ? -27.295 18.248 13.343 1.00 66.12 237 THR A O 1
ATOM 1926 N N . LEU A 1 238 ? -26.635 17.706 15.413 1.00 61.16 238 LEU A N 1
ATOM 1927 C CA . LEU A 1 238 ? -26.567 19.112 15.854 1.00 61.16 238 LEU A CA 1
ATOM 1928 C C . LEU A 1 238 ? -25.286 19.837 15.422 1.00 61.16 238 LEU A C 1
ATOM 1930 O O . LEU A 1 238 ? -25.282 21.061 15.354 1.00 61.16 238 LEU A O 1
ATOM 1934 N N . SER A 1 239 ? -24.193 19.115 15.170 1.00 55.22 239 SER A N 1
ATOM 1935 C CA . SER A 1 239 ? -22.910 19.724 14.781 1.00 55.22 239 SER A CA 1
ATOM 1936 C C . SER A 1 239 ? -22.870 20.142 13.300 1.00 55.22 239 SER A C 1
ATOM 1938 O O . SER A 1 239 ? -22.090 21.009 12.923 1.00 55.22 239 SER A O 1
ATOM 1940 N N . GLY A 1 240 ? -23.720 19.546 12.452 1.00 50.31 240 GLY A N 1
ATOM 1941 C CA . GLY A 1 240 ? -23.758 19.788 11.002 1.00 50.31 240 GLY A CA 1
ATOM 1942 C C . GLY A 1 240 ? -24.649 20.950 10.543 1.00 50.31 240 GLY A C 1
ATOM 1943 O O . GLY A 1 240 ? -24.851 21.107 9.343 1.00 50.31 240 GLY A O 1
ATOM 1944 N N . GLY A 1 241 ? -25.218 21.727 11.470 1.00 41.81 241 GLY A N 1
ATOM 1945 C CA . GLY A 1 241 ? -26.062 22.887 11.171 1.00 41.81 241 GLY A CA 1
ATOM 1946 C C . GLY A 1 241 ? -25.326 24.199 11.428 1.00 41.81 241 GLY A C 1
ATOM 1947 O O . GLY A 1 241 ? -25.509 24.797 12.488 1.00 41.81 241 GLY A O 1
ATOM 1948 N N . GLY A 1 242 ? -24.499 24.626 10.474 1.00 33.88 242 GLY A N 1
ATOM 1949 C CA . GLY A 1 242 ? -23.810 25.918 10.452 1.00 33.88 242 GLY A CA 1
ATOM 1950 C C . GLY A 1 242 ? -23.574 26.370 9.024 1.00 33.88 242 GLY A C 1
ATOM 1951 O O . GLY A 1 242 ? -23.042 25.545 8.250 1.00 33.88 242 GLY A O 1
#

Radius of gyration: 36.26 Å; chains: 1; bounding box: 104×48×113 Å